Protein AF-A0A8T9Q855-F1 (afdb_monomer_lite)

Organism: NCBI:txid2932248

pLDDT: mean 85.62, std 11.95, range [33.12, 97.5]

Foldseek 3Di:
DDQQKDKDKDKDKDKLADDDPVPDWKWKFKDLVAQPTHDTDTWAWDDDKDWDQQDDQPPVQGSFDRDPPTFIIIIIIMTIDMDGDPQHQKMKIKIKDAAADQAAWFDRLNRIAIFIKMFHQQFPQRHGDDADDWAFDPPQALADEAEAQAKDKGARATDGDVPWDKWKDWDATARGRVHGTFTDKFAADDQWQFPADDVHDAAIEGEPDRIDHADLQRFAQFFDWDDDPPYTYTHRDWAADRNGRMIMTHHHDDDPDGPDSHQKTWIKMKMWTWDFAQHPVGDTDTTTGMMGMRTGIYGYDHPDPFHDKAAKDKDFDPPQQWDWDDDRHDIDIDHDPPTHHDIDIDIGGPDPPDDDDDDDPPPDPPPPD

Secondary structure (DSSP, 8-state):
--TTEEEEEEEEEEETTS--GGG---EEEEESSTTS---EEE-EEEEEEEE---S-TTSTT-S--S-TTPPS-EEEEEEEEEEE--S-S-EEEEEEE--PPP-SSB--GGG-EEEEEEE-SB-TTS-B------EE-TTS-SS-EEETTS-EEEE--EE-SS-PEEEEEEE--EEETTEEPPBPEEE-SSSEEE-PPTTS---EEEES--EEE-BTTB-S-BEEEES-TTEEEEEE--EEETTTTEEEE-B-----STT-GGGEEEEEEEEEEEEEEE-TTS-EEEEEEEEEEEEEEEEEE--TTPPPPEEEEEEE-TTS--EEEE-SS-EEEE--TTS---EEEEEE-SSTT--PPP-----------

Structure (mmCIF, N/CA/C/O backbone):
data_AF-A0A8T9Q855-F1
#
_entry.id   AF-A0A8T9Q855-F1
#
loop_
_atom_site.group_PDB
_atom_site.id
_atom_site.type_symbol
_atom_site.label_atom_id
_atom_site.label_alt_id
_atom_site.label_comp_id
_atom_site.label_asym_id
_atom_site.label_entity_id
_atom_site.label_seq_id
_atom_site.pdbx_PDB_ins_code
_atom_site.Cartn_x
_atom_site.Cartn_y
_atom_site.Cartn_z
_atom_site.occupancy
_atom_site.B_iso_or_equiv
_atom_site.auth_seq_id
_atom_site.auth_comp_id
_atom_site.auth_asym_id
_atom_site.auth_atom_id
_atom_site.pdbx_PDB_model_num
ATOM 1 N N . MET A 1 1 ? -2.561 5.949 25.357 1.00 63.78 1 MET A N 1
ATOM 2 C CA . MET A 1 1 ? -3.231 7.086 26.040 1.00 63.78 1 MET A CA 1
ATOM 3 C C . MET A 1 1 ? -4.408 6.538 26.847 1.00 63.78 1 MET A C 1
ATOM 5 O O . MET A 1 1 ? -4.746 5.380 26.648 1.00 63.78 1 MET A O 1
ATOM 9 N N . GLY A 1 2 ? -4.983 7.304 27.781 1.00 77.31 2 GLY A N 1
ATOM 10 C CA . GLY A 1 2 ? -6.150 6.886 28.579 1.00 77.31 2 GLY A CA 1
ATOM 11 C C . GLY A 1 2 ? -7.440 7.608 28.171 1.00 77.31 2 GLY A C 1
ATOM 12 O O . GLY A 1 2 ? -7.395 8.548 27.383 1.00 77.31 2 GLY A O 1
ATOM 13 N N . ASN A 1 3 ? -8.581 7.198 28.737 1.00 82.62 3 ASN A N 1
ATOM 14 C CA . ASN A 1 3 ? -9.884 7.874 28.605 1.00 82.62 3 ASN A CA 1
ATOM 15 C C . ASN A 1 3 ? -10.383 8.071 27.161 1.00 82.62 3 ASN A C 1
ATOM 17 O O . ASN A 1 3 ? -10.876 9.146 26.826 1.00 82.62 3 ASN A O 1
ATOM 21 N N . ASN A 1 4 ? -10.266 7.049 26.304 1.00 88.88 4 ASN A N 1
ATOM 22 C CA . ASN A 1 4 ? -10.696 7.114 24.899 1.00 88.88 4 ASN A CA 1
ATOM 23 C C . ASN A 1 4 ? -10.007 8.217 24.071 1.00 88.88 4 ASN A C 1
ATOM 25 O O . ASN A 1 4 ? -10.545 8.639 23.045 1.00 88.88 4 ASN A O 1
ATOM 29 N N . GLN A 1 5 ? -8.842 8.708 24.505 1.00 93.69 5 GLN A N 1
ATOM 30 C CA . GLN A 1 5 ? -8.005 9.558 23.665 1.00 93.69 5 GLN A CA 1
ATOM 31 C C . GLN A 1 5 ? -7.144 8.716 22.735 1.00 93.69 5 GLN A C 1
ATOM 33 O O . GLN A 1 5 ? -6.475 7.775 23.163 1.00 93.69 5 GLN A O 1
ATOM 38 N N . TYR A 1 6 ? -7.105 9.133 21.477 1.00 94.62 6 TYR A N 1
ATOM 39 C CA . TYR A 1 6 ? -6.310 8.517 20.430 1.00 94.62 6 TYR A CA 1
ATOM 40 C C . TYR A 1 6 ? -5.424 9.579 19.796 1.00 94.62 6 TYR A C 1
ATOM 42 O O . TYR A 1 6 ? -5.902 10.643 19.391 1.00 94.62 6 TYR A O 1
ATOM 50 N N . LYS A 1 7 ? -4.131 9.270 19.690 1.00 95.25 7 LYS A N 1
ATOM 51 C CA . LYS A 1 7 ? -3.203 10.029 18.860 1.00 95.25 7 LYS A CA 1
ATOM 52 C C . LYS A 1 7 ? -3.243 9.440 17.459 1.00 95.25 7 LYS A C 1
ATOM 54 O O . LYS A 1 7 ? -2.884 8.281 17.271 1.00 95.25 7 LYS A O 1
ATOM 59 N N . VAL A 1 8 ? -3.677 10.236 16.495 1.00 95.56 8 VAL A N 1
ATOM 60 C CA . VAL A 1 8 ? -3.746 9.841 15.091 1.00 95.56 8 VAL A CA 1
ATOM 61 C C . VAL A 1 8 ? -2.577 10.470 14.355 1.00 95.56 8 VAL A C 1
ATOM 63 O O . VAL A 1 8 ? -2.335 11.670 14.476 1.00 95.56 8 VAL A O 1
ATOM 66 N N . SER A 1 9 ? -1.866 9.646 13.592 1.00 94.38 9 SER A N 1
ATOM 67 C CA . SER A 1 9 ? -0.736 10.058 12.769 1.00 94.38 9 SER A CA 1
ATOM 68 C C . SER A 1 9 ? -1.069 9.870 11.292 1.00 94.38 9 SER A C 1
ATOM 70 O O . SER A 1 9 ? -1.602 8.835 10.898 1.00 94.38 9 SER A O 1
ATOM 72 N N . LEU A 1 10 ? -0.751 10.875 10.479 1.00 93.44 10 LEU A N 1
ATOM 73 C CA . LEU A 1 10 ? -0.811 10.828 9.024 1.00 93.44 10 LEU A CA 1
ATOM 74 C C . LEU A 1 10 ? 0.594 11.076 8.481 1.00 93.44 10 LEU A C 1
ATOM 76 O O . LEU A 1 10 ? 1.095 12.197 8.557 1.00 93.44 10 LEU A O 1
ATOM 80 N N . THR A 1 11 ? 1.209 10.066 7.874 1.00 90.62 11 THR A N 1
ATOM 81 C CA . THR A 1 11 ? 2.443 10.259 7.106 1.00 90.62 11 THR A CA 1
ATOM 82 C C . THR A 1 11 ? 2.099 10.468 5.640 1.00 90.62 11 THR A C 1
ATOM 84 O O . THR A 1 11 ? 1.616 9.558 4.969 1.00 90.62 11 THR A O 1
ATOM 87 N N . VAL A 1 12 ? 2.366 11.671 5.142 1.00 89.44 12 VAL A N 1
ATOM 88 C CA . VAL A 1 12 ? 2.186 12.025 3.734 1.00 89.44 12 VAL A CA 1
ATOM 89 C C . VAL A 1 12 ? 3.510 11.855 3.011 1.00 89.44 12 VAL A C 1
ATOM 91 O O . VAL A 1 12 ? 4.559 12.250 3.523 1.00 89.44 12 VAL A O 1
ATOM 94 N N . PHE A 1 13 ? 3.446 11.324 1.795 1.00 87.06 13 PHE A N 1
ATOM 95 C CA . PHE A 1 13 ? 4.550 11.347 0.851 1.00 87.06 13 PHE A CA 1
ATOM 96 C C . PHE A 1 13 ? 4.136 12.184 -0.352 1.00 87.06 13 PHE A C 1
ATOM 98 O O . PHE A 1 13 ? 3.129 11.891 -0.992 1.00 87.06 13 PHE A O 1
ATOM 105 N N . ARG A 1 14 ? 4.903 13.229 -0.654 1.00 84.12 14 ARG A N 1
ATOM 106 C CA . ARG A 1 14 ? 4.680 14.079 -1.828 1.00 84.12 14 ARG A CA 1
ATOM 107 C C . ARG A 1 14 ? 5.796 13.885 -2.831 1.00 84.12 14 ARG A C 1
ATOM 109 O O . ARG A 1 14 ? 6.935 13.630 -2.440 1.00 84.12 14 ARG A O 1
ATOM 116 N N . ASP A 1 15 ? 5.495 14.061 -4.107 1.00 78.94 15 ASP A N 1
ATOM 117 C CA . ASP A 1 15 ? 6.535 14.159 -5.116 1.00 78.94 15 ASP A CA 1
ATOM 118 C C . ASP A 1 15 ? 7.289 15.492 -4.982 1.00 78.94 15 ASP A C 1
ATOM 120 O O . ASP A 1 15 ? 6.754 16.526 -4.579 1.00 78.94 15 ASP A O 1
ATOM 124 N N . CYS A 1 16 ? 8.578 15.476 -5.304 1.00 75.88 16 CYS A N 1
ATOM 125 C CA . CYS A 1 16 ? 9.419 16.665 -5.187 1.00 75.88 16 CYS A CA 1
ATOM 126 C C . CYS A 1 16 ? 9.032 17.815 -6.140 1.00 75.88 16 CYS A C 1
ATOM 128 O O . CYS A 1 16 ? 9.510 18.931 -5.949 1.00 75.88 16 CYS A O 1
ATOM 130 N N . GLY A 1 17 ? 8.213 17.550 -7.165 1.00 68.75 17 GLY A N 1
ATOM 131 C CA . GLY A 1 17 ? 7.734 18.550 -8.125 1.00 68.75 17 GLY A CA 1
ATOM 132 C C . GLY A 1 17 ? 6.432 19.251 -7.718 1.00 68.75 17 GLY A C 1
ATOM 133 O O . GLY A 1 17 ? 6.026 20.185 -8.405 1.00 68.75 17 GLY A O 1
ATOM 134 N N . GLY A 1 18 ? 5.782 18.807 -6.636 1.00 70.56 18 GLY A N 1
ATOM 135 C CA . GLY A 1 18 ? 4.486 19.313 -6.187 1.00 70.56 18 GLY A CA 1
ATOM 136 C C . GLY A 1 18 ? 4.547 20.464 -5.174 1.00 70.56 18 GLY A C 1
ATOM 137 O O . GLY A 1 18 ? 5.605 21.024 -4.867 1.00 70.56 18 GLY A O 1
ATOM 138 N N . ALA A 1 19 ? 3.381 20.792 -4.609 1.00 70.50 19 ALA A N 1
ATOM 139 C CA . ALA A 1 19 ? 3.204 21.862 -3.626 1.00 70.50 19 ALA A CA 1
ATOM 140 C C . ALA A 1 19 ? 4.054 21.642 -2.364 1.00 70.50 19 ALA A C 1
ATOM 142 O O . ALA A 1 19 ? 4.178 20.515 -1.883 1.00 70.50 19 ALA A O 1
ATOM 143 N N . ALA A 1 20 ? 4.646 22.715 -1.827 1.00 78.31 20 ALA A N 1
ATOM 144 C CA . ALA A 1 20 ? 5.513 22.647 -0.652 1.00 78.31 20 ALA A CA 1
ATOM 145 C C . ALA A 1 20 ? 4.789 22.032 0.558 1.00 78.31 20 ALA A C 1
ATOM 147 O O . ALA A 1 20 ? 3.604 22.282 0.765 1.00 78.31 20 ALA A O 1
ATOM 148 N N . PHE A 1 21 ? 5.510 21.288 1.405 1.00 80.56 21 PHE A N 1
ATOM 149 C CA . PHE A 1 21 ? 4.926 20.674 2.610 1.00 80.56 21 PHE A CA 1
ATOM 150 C C . PHE A 1 21 ? 4.235 21.692 3.530 1.00 80.56 21 PHE A C 1
ATOM 152 O O . PHE A 1 21 ? 3.239 21.360 4.159 1.00 80.56 21 PHE A O 1
ATOM 159 N N . SER A 1 22 ? 4.718 22.940 3.554 1.00 80.62 22 SER A N 1
ATOM 160 C CA . SER A 1 22 ? 4.120 24.056 4.302 1.00 80.62 22 SER A CA 1
ATOM 161 C C . SER A 1 22 ? 2.709 24.439 3.845 1.00 80.62 22 SER A C 1
ATOM 163 O O . SER A 1 22 ? 2.009 25.140 4.566 1.00 80.62 22 SER A O 1
ATOM 165 N N . THR A 1 23 ? 2.290 24.002 2.657 1.00 84.81 23 THR A N 1
ATOM 166 C CA . THR A 1 23 ? 0.950 24.258 2.108 1.00 84.81 23 THR A CA 1
ATOM 167 C C . THR A 1 23 ? -0.033 23.122 2.392 1.00 84.81 23 THR A C 1
ATOM 169 O O . THR A 1 23 ? -1.233 23.285 2.185 1.00 84.81 23 THR A O 1
ATOM 172 N N . ILE A 1 24 ? 0.452 21.980 2.892 1.00 88.88 24 ILE A N 1
ATOM 173 C CA . ILE A 1 24 ? -0.387 20.836 3.247 1.00 88.88 24 ILE A CA 1
ATOM 174 C C . ILE A 1 24 ? -0.979 21.097 4.634 1.00 88.88 24 ILE A C 1
ATOM 176 O O . ILE A 1 24 ? -0.257 21.133 5.628 1.00 88.88 24 ILE A O 1
ATOM 180 N N . SER A 1 25 ? -2.300 21.260 4.694 1.00 90.88 25 SER A N 1
ATOM 181 C CA . SER A 1 25 ? -3.061 21.483 5.928 1.00 90.88 25 SER A CA 1
ATOM 182 C C . SER A 1 25 ? -4.129 20.391 6.076 1.00 90.88 25 SER A C 1
ATOM 184 O O . SER A 1 25 ? -5.274 20.583 5.656 1.00 90.88 25 SER A O 1
ATOM 186 N N . PRO A 1 26 ? -3.764 19.197 6.585 1.00 94.19 26 PRO A N 1
ATOM 187 C CA . PRO A 1 26 ? -4.695 18.087 6.687 1.00 94.19 26 PRO A CA 1
ATOM 188 C C . PRO A 1 26 ? -5.737 18.348 7.772 1.00 94.19 26 PRO A C 1
ATOM 190 O O . PRO A 1 26 ? -5.416 18.742 8.897 1.00 94.19 26 PRO A O 1
ATOM 193 N N . LYS A 1 27 ? -6.994 18.043 7.449 1.00 94.94 27 LYS A N 1
ATOM 194 C CA . LYS A 1 27 ? -8.099 18.011 8.405 1.00 94.94 27 LYS A CA 1
ATOM 195 C C . LYS A 1 27 ? -8.504 16.561 8.652 1.00 94.94 27 LYS A C 1
ATOM 197 O O . LYS A 1 27 ? -8.958 15.877 7.736 1.00 94.94 27 LYS A O 1
ATOM 202 N N . LEU A 1 28 ? -8.346 16.116 9.893 1.00 96.19 28 LEU A N 1
ATOM 203 C CA . LEU A 1 28 ? -8.759 14.802 10.359 1.00 96.19 28 LEU A CA 1
ATOM 204 C C . LEU A 1 28 ? -10.253 14.803 10.649 1.00 96.19 28 LEU A C 1
ATOM 206 O O . LEU A 1 28 ? -10.679 15.470 11.587 1.00 96.19 28 LEU A O 1
ATOM 210 N N . ASN A 1 29 ? -11.028 14.043 9.886 1.00 95.38 29 ASN A N 1
ATOM 211 C CA . ASN A 1 29 ? -12.453 13.836 10.115 1.00 95.38 29 ASN A CA 1
ATOM 212 C C . ASN A 1 29 ? -12.683 12.474 10.770 1.00 95.38 29 ASN A C 1
ATOM 214 O O . ASN A 1 29 ? -11.991 11.507 10.451 1.00 95.38 29 ASN A O 1
ATOM 218 N N . PHE A 1 30 ? -13.668 12.377 11.658 1.00 94.75 30 PHE A N 1
ATOM 219 C CA . PHE A 1 30 ? -14.034 11.108 12.284 1.00 94.75 30 PHE A CA 1
ATOM 220 C C . PHE A 1 30 ? -15.543 11.006 12.504 1.00 94.75 30 PHE A C 1
ATOM 222 O O . PHE A 1 30 ? -16.171 11.958 12.959 1.00 94.75 30 PHE A O 1
ATOM 229 N N . SER A 1 31 ? -16.134 9.859 12.175 1.00 94.81 31 SER A N 1
ATOM 230 C CA . SER A 1 31 ? -17.581 9.636 12.249 1.00 94.81 31 SER A CA 1
ATOM 231 C C . SER A 1 31 ? -17.907 8.209 12.675 1.00 94.81 31 SER A C 1
ATOM 233 O O . SER A 1 31 ? -17.229 7.271 12.264 1.00 94.81 31 SER A O 1
ATOM 235 N N . ASN A 1 32 ? -18.952 8.042 13.485 1.00 94.19 32 ASN A N 1
ATOM 236 C CA . ASN A 1 32 ? -19.538 6.746 13.837 1.00 94.19 32 ASN A CA 1
ATOM 237 C C . ASN A 1 32 ? -20.915 6.523 13.181 1.00 94.19 32 ASN A C 1
ATOM 239 O O . ASN A 1 32 ? -21.626 5.582 13.525 1.00 94.19 32 ASN A O 1
ATOM 243 N N . SER A 1 33 ? -21.298 7.389 12.239 1.00 91.00 33 SER A N 1
ATOM 244 C CA . SER A 1 33 ? -22.551 7.328 11.475 1.00 91.00 33 SER A CA 1
ATOM 245 C C . SER A 1 33 ? -22.295 7.087 9.980 1.00 91.00 33 SER A C 1
ATOM 247 O O . SER A 1 33 ? -23.022 7.570 9.111 1.00 91.00 33 SER A O 1
ATOM 249 N N . GLY A 1 34 ? -21.241 6.326 9.669 1.00 87.88 34 GLY A N 1
ATOM 250 C CA . GLY A 1 34 ? -20.816 6.035 8.301 1.00 87.88 34 GLY A CA 1
ATOM 251 C C . GLY A 1 34 ? -20.117 7.228 7.643 1.00 87.88 34 GLY A C 1
ATOM 252 O O . GLY A 1 34 ? -19.332 7.923 8.282 1.00 87.88 34 GLY A O 1
ATOM 253 N N . CYS A 1 35 ? -20.402 7.472 6.361 1.00 86.81 35 CYS A N 1
ATOM 254 C CA . CYS A 1 35 ? -19.751 8.524 5.566 1.00 86.81 35 CYS A CA 1
ATOM 255 C C . CYS A 1 35 ? -20.294 9.941 5.805 1.00 86.81 35 CYS A C 1
ATOM 257 O O . CYS A 1 35 ? -19.914 10.871 5.094 1.00 86.81 35 CYS A O 1
ATOM 259 N N . ALA A 1 36 ? -21.189 10.129 6.778 1.00 82.56 36 ALA A N 1
ATOM 260 C CA . ALA A 1 36 ? -21.622 11.462 7.167 1.00 82.56 36 ALA A CA 1
ATOM 261 C C . ALA A 1 36 ? -20.423 12.269 7.689 1.00 82.56 36 ALA A C 1
ATOM 263 O O . ALA A 1 36 ? -19.638 11.768 8.500 1.00 82.56 36 ALA A O 1
ATOM 264 N N . THR A 1 37 ? -20.292 13.517 7.233 1.00 72.12 37 THR A N 1
ATOM 265 C CA . THR A 1 37 ? -19.206 14.412 7.643 1.00 72.12 37 THR A CA 1
ATOM 266 C C . THR A 1 37 ? -19.250 14.625 9.154 1.00 72.12 37 THR A C 1
ATOM 268 O O . THR A 1 37 ? -20.145 15.290 9.673 1.00 72.12 37 THR A O 1
ATOM 271 N N . GLY A 1 38 ? -18.284 14.043 9.861 1.00 73.06 38 GLY A N 1
ATOM 272 C CA . GLY A 1 38 ? -18.116 14.232 11.297 1.00 73.06 38 GLY A CA 1
ATOM 273 C C . GLY A 1 38 ? -17.386 15.533 11.651 1.00 73.06 38 GLY A C 1
ATOM 274 O O . GLY A 1 38 ? -17.043 16.328 10.767 1.00 73.06 38 GLY A O 1
ATOM 275 N N . PRO A 1 39 ? -17.111 15.767 12.947 1.00 78.56 39 PRO A N 1
ATOM 276 C CA . PRO A 1 39 ? -16.222 16.837 13.376 1.00 78.56 39 PRO A CA 1
ATOM 277 C C . PRO A 1 39 ? -14.858 16.670 12.708 1.00 78.56 39 PRO A C 1
ATOM 279 O O . PRO A 1 39 ? -14.395 15.546 12.502 1.00 78.56 39 PRO A O 1
ATOM 282 N N . GLY A 1 40 ? -14.203 17.789 12.397 1.00 88.38 40 GLY A N 1
ATOM 283 C CA . GLY A 1 40 ? -12.851 17.742 11.866 1.00 88.38 40 GLY A CA 1
ATOM 284 C C . GLY A 1 40 ? -11.876 18.586 12.664 1.00 88.38 40 GLY A C 1
ATOM 285 O O . GLY A 1 40 ? -12.188 19.711 13.052 1.00 88.38 40 GLY A O 1
ATOM 286 N N . VAL A 1 41 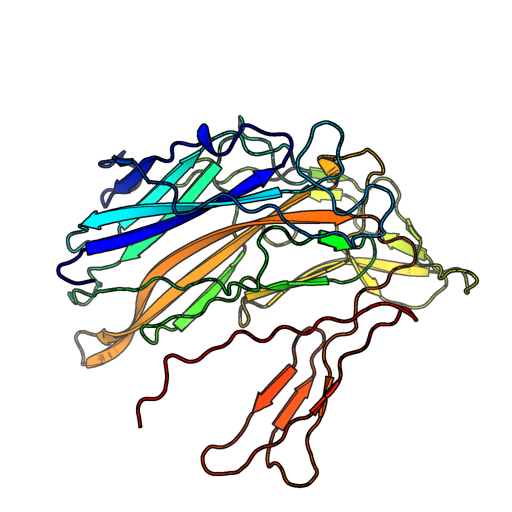? -10.696 18.024 12.889 1.00 96.00 41 VAL A N 1
ATOM 287 C CA . VAL A 1 41 ? -9.616 18.597 13.691 1.00 96.00 41 VAL A CA 1
ATOM 288 C C . VAL A 1 41 ? -8.417 18.836 12.781 1.00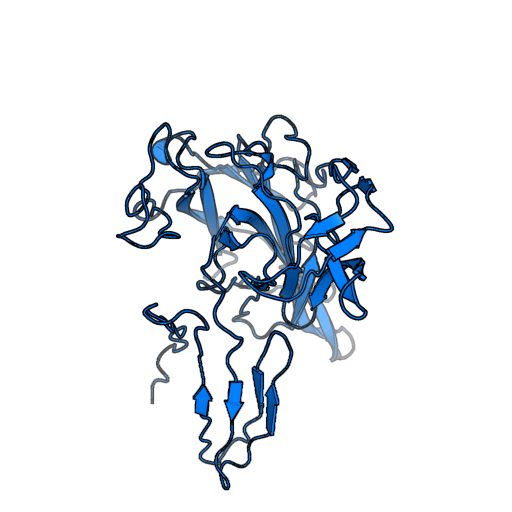 96.00 41 VAL A C 1
ATOM 290 O O . VAL A 1 41 ? -8.064 17.974 11.977 1.00 96.00 41 VAL A O 1
ATOM 293 N N . ALA A 1 42 ? -7.803 20.014 12.872 1.00 96.44 42 ALA A N 1
ATOM 294 C CA . ALA A 1 42 ? -6.574 20.293 12.136 1.00 96.44 42 ALA A CA 1
ATOM 295 C C . ALA A 1 42 ? -5.440 19.398 12.653 1.00 96.44 42 ALA A C 1
ATOM 297 O O . ALA A 1 42 ? -5.290 19.224 13.864 1.00 96.44 42 ALA A O 1
ATOM 298 N N . MET A 1 43 ? -4.650 18.835 11.742 1.00 96.62 43 MET A N 1
ATOM 299 C CA . MET A 1 43 ? -3.452 18.080 12.100 1.00 96.62 43 MET A CA 1
ATOM 300 C C . MET A 1 43 ? -2.212 18.966 11.994 1.00 96.62 43 MET A C 1
ATOM 302 O O . MET A 1 43 ? -2.095 19.778 11.076 1.00 96.62 43 MET A O 1
ATOM 306 N N . THR A 1 44 ? -1.262 18.778 12.905 1.00 95.06 44 THR A N 1
ATOM 307 C CA . THR A 1 44 ? -0.037 19.584 12.976 1.00 95.06 44 THR A CA 1
ATOM 308 C C . THR A 1 44 ? 1.152 18.783 12.471 1.00 95.06 44 THR A C 1
ATOM 310 O O . THR A 1 44 ? 1.337 17.642 12.887 1.00 95.06 44 THR A O 1
ATOM 313 N N . LEU A 1 45 ? 1.968 19.374 11.593 1.00 93.81 45 LEU A N 1
ATOM 314 C CA . LEU A 1 45 ? 3.217 18.767 11.132 1.00 93.81 45 LEU A CA 1
ATOM 315 C C . LEU A 1 45 ? 4.194 18.628 12.305 1.00 93.81 45 LEU A C 1
ATOM 317 O O . LEU A 1 45 ? 4.445 19.591 13.028 1.00 93.81 45 LEU A O 1
ATOM 321 N N . ILE A 1 46 ? 4.761 17.439 12.467 1.00 92.62 46 ILE A N 1
ATOM 322 C CA . ILE A 1 46 ? 5.762 17.140 13.485 1.00 92.62 46 ILE A CA 1
ATOM 323 C C . ILE A 1 46 ? 7.140 17.075 12.830 1.00 92.62 46 ILE A C 1
ATOM 325 O O . ILE A 1 46 ? 7.347 16.349 11.856 1.00 92.62 46 ILE A O 1
ATOM 329 N N . GLY A 1 47 ? 8.092 17.816 13.397 1.00 89.62 47 GLY A N 1
ATOM 330 C CA . GLY A 1 47 ? 9.453 17.898 12.874 1.00 89.62 47 GLY A CA 1
ATOM 331 C C . GLY A 1 47 ? 9.526 18.601 11.516 1.00 89.62 47 GLY A C 1
ATOM 332 O O . GLY A 1 47 ? 8.680 19.427 11.176 1.00 89.62 47 GLY A O 1
ATOM 333 N N . ASN A 1 48 ? 10.567 18.277 10.750 1.00 86.94 48 ASN A N 1
ATOM 334 C CA . ASN A 1 48 ? 10.769 18.797 9.402 1.00 86.94 48 ASN A CA 1
ATOM 335 C C . ASN A 1 48 ? 10.490 17.703 8.366 1.00 86.94 48 ASN A C 1
ATOM 337 O O . ASN A 1 48 ? 10.800 16.539 8.623 1.00 86.94 48 ASN A O 1
ATOM 341 N N . PRO A 1 49 ? 9.963 18.050 7.179 1.00 85.62 49 PRO A N 1
ATOM 342 C CA . PRO A 1 49 ? 9.875 17.102 6.082 1.00 85.62 49 PRO A CA 1
ATOM 343 C C . PRO A 1 49 ? 11.257 16.587 5.675 1.00 85.62 49 PRO A C 1
ATOM 345 O O . PRO A 1 49 ? 12.214 17.355 5.573 1.00 85.62 49 PRO A O 1
ATOM 348 N N . GLU A 1 50 ? 11.341 15.298 5.375 1.00 84.62 50 GLU A N 1
ATOM 349 C CA . GLU A 1 50 ? 12.576 14.626 4.973 1.00 84.62 50 GLU A CA 1
ATOM 350 C C . GLU A 1 50 ? 12.493 14.223 3.500 1.00 84.62 50 GLU A C 1
ATOM 352 O O . GLU A 1 50 ? 11.466 13.718 3.045 1.00 84.62 50 GLU A O 1
ATOM 357 N N . ALA A 1 51 ? 13.568 14.427 2.739 1.00 81.75 51 ALA A N 1
ATOM 358 C CA . ALA A 1 51 ? 13.650 13.944 1.363 1.00 81.75 51 ALA A CA 1
ATOM 359 C C . ALA A 1 51 ? 13.999 12.449 1.324 1.00 81.75 51 ALA A C 1
ATOM 361 O O . ALA A 1 51 ? 14.773 11.956 2.144 1.00 81.75 51 ALA A O 1
ATOM 362 N N . GLY A 1 52 ? 13.454 11.735 0.340 1.00 78.69 52 GLY A N 1
ATOM 363 C CA . GLY A 1 52 ? 13.907 10.394 0.005 1.00 78.69 52 GLY A CA 1
ATOM 364 C C . GLY A 1 52 ? 15.353 10.414 -0.493 1.00 78.69 52 GLY A C 1
ATOM 365 O O . GLY A 1 52 ? 15.787 11.367 -1.143 1.00 78.69 52 GLY A O 1
ATOM 366 N N . SER A 1 53 ? 16.087 9.333 -0.233 1.00 77.25 53 SER A N 1
ATOM 367 C CA . SER A 1 53 ? 17.440 9.119 -0.762 1.00 77.25 53 SER A CA 1
ATOM 368 C C . SER A 1 53 ? 17.527 7.811 -1.565 1.00 77.25 53 SER A C 1
ATOM 370 O O . SER A 1 53 ? 18.305 6.930 -1.201 1.00 77.25 53 SER A O 1
ATOM 372 N N . PRO A 1 54 ? 16.726 7.632 -2.638 1.00 74.56 54 PRO A N 1
ATOM 373 C CA . PRO A 1 54 ? 16.719 6.380 -3.400 1.00 74.56 54 PRO A CA 1
ATOM 374 C C . PRO A 1 54 ? 17.924 6.225 -4.347 1.00 74.56 54 PRO A C 1
ATOM 376 O O . PRO A 1 54 ? 18.051 5.191 -4.994 1.00 74.56 54 PRO A O 1
ATOM 379 N N . TYR A 1 55 ? 18.795 7.235 -4.457 1.00 74.12 55 TYR A N 1
ATOM 380 C CA . TYR A 1 55 ? 19.928 7.253 -5.386 1.00 74.12 55 TYR A CA 1
ATOM 381 C C . TYR A 1 55 ? 21.266 7.313 -4.647 1.00 74.12 55 TYR A C 1
ATOM 383 O O . TYR A 1 55 ? 21.394 8.003 -3.635 1.00 74.12 55 TYR A O 1
ATOM 391 N N . CYS A 1 56 ? 22.287 6.660 -5.201 1.00 65.81 56 CYS A N 1
ATOM 392 C CA . CYS A 1 56 ? 23.664 6.786 -4.732 1.00 65.81 56 CYS A CA 1
ATOM 393 C C . CYS A 1 56 ? 24.219 8.192 -5.029 1.00 65.81 56 CYS A C 1
ATOM 395 O O . CYS A 1 56 ? 23.846 8.825 -6.021 1.00 65.81 56 CYS A O 1
ATOM 397 N N . ALA A 1 57 ? 25.173 8.663 -4.221 1.00 61.88 57 ALA A N 1
ATOM 398 C CA . ALA A 1 57 ? 25.769 9.997 -4.373 1.00 61.88 57 ALA A CA 1
ATOM 399 C C . ALA A 1 57 ? 26.436 10.229 -5.747 1.00 61.88 57 ALA A C 1
ATOM 401 O O . ALA A 1 57 ? 26.422 11.348 -6.254 1.00 61.88 57 ALA A O 1
ATOM 402 N N . ASN A 1 58 ? 26.961 9.164 -6.364 1.00 60.31 58 ASN A N 1
ATOM 403 C CA . ASN A 1 58 ? 27.753 9.220 -7.600 1.00 60.31 58 ASN A CA 1
ATOM 404 C C . ASN A 1 58 ? 26.936 8.945 -8.878 1.00 60.31 58 ASN A C 1
ATOM 406 O O . ASN A 1 58 ? 27.498 8.865 -9.968 1.00 60.31 58 ASN A O 1
ATOM 410 N N . THR A 1 59 ? 25.616 8.772 -8.768 1.00 61.34 59 THR A N 1
ATOM 411 C CA . THR A 1 59 ? 24.751 8.543 -9.937 1.00 61.34 59 THR A CA 1
ATOM 412 C C . THR A 1 59 ? 24.694 9.819 -10.798 1.00 61.34 59 THR A C 1
ATOM 414 O O . THR A 1 59 ? 24.582 10.903 -10.223 1.00 61.34 59 THR A O 1
ATOM 417 N N . PRO A 1 60 ? 24.732 9.763 -12.148 1.00 44.75 60 PRO A N 1
ATOM 418 C CA . PRO A 1 60 ? 24.585 10.958 -12.987 1.00 44.75 60 PRO A CA 1
ATOM 419 C C . PRO A 1 60 ? 23.301 11.741 -12.647 1.00 44.75 60 PRO A C 1
ATOM 421 O O . PRO A 1 60 ? 22.195 11.247 -12.864 1.00 44.75 60 PRO A O 1
ATOM 424 N N . GLY A 1 61 ? 23.449 12.948 -12.085 1.00 50.28 61 GLY A N 1
ATOM 425 C CA . GLY A 1 61 ? 22.363 13.725 -11.458 1.00 50.28 61 GLY A CA 1
ATOM 426 C C . GLY A 1 61 ? 22.503 13.937 -9.938 1.00 50.28 61 GLY A C 1
ATOM 427 O O . GLY A 1 61 ? 21.705 14.674 -9.365 1.00 50.28 61 GLY A O 1
ATOM 428 N N . GLY A 1 62 ? 23.522 13.345 -9.300 1.00 55.25 62 GLY A N 1
ATOM 429 C CA . GLY A 1 62 ? 23.832 13.472 -7.870 1.00 55.25 62 GLY A CA 1
ATOM 430 C C . GLY A 1 62 ? 22.868 12.709 -6.952 1.00 55.25 62 GLY A C 1
ATOM 431 O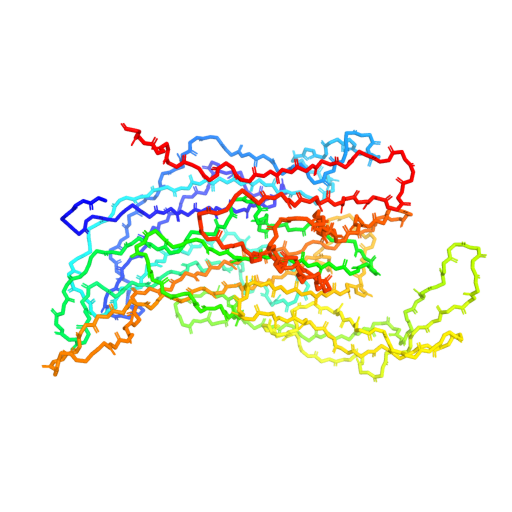 O . GLY A 1 62 ? 21.956 12.021 -7.416 1.00 55.25 62 GLY A O 1
ATOM 432 N N . ALA A 1 63 ? 23.045 12.854 -5.630 1.00 57.28 63 ALA A N 1
ATOM 433 C CA . ALA A 1 63 ? 22.020 12.477 -4.654 1.00 57.28 63 ALA A CA 1
ATOM 434 C C . ALA A 1 63 ? 20.778 13.334 -4.937 1.00 57.28 63 ALA A C 1
ATOM 436 O O . ALA A 1 63 ? 20.731 14.494 -4.537 1.00 57.28 63 ALA A O 1
ATOM 437 N N . SER A 1 64 ? 19.833 12.811 -5.727 1.00 55.78 64 SER A N 1
ATOM 438 C CA . SER A 1 64 ? 18.714 13.593 -6.261 1.00 55.78 64 SER A CA 1
ATOM 439 C C . SER A 1 64 ? 18.023 14.375 -5.149 1.00 55.78 64 SER A C 1
ATOM 441 O O . SER A 1 64 ? 17.361 13.795 -4.293 1.00 55.78 64 SER A O 1
ATOM 443 N N . GLN A 1 65 ? 18.129 15.698 -5.188 1.00 68.88 65 GLN A N 1
ATOM 444 C CA . GLN A 1 65 ? 17.384 16.581 -4.299 1.00 68.88 65 GLN A CA 1
ATOM 445 C C . GLN A 1 65 ? 16.027 16.921 -4.917 1.00 68.88 65 GLN A C 1
ATOM 447 O O . GLN A 1 65 ? 15.825 16.798 -6.130 1.00 68.88 65 GLN A O 1
ATOM 452 N N . CYS A 1 66 ? 15.079 17.344 -4.080 1.00 71.25 66 CYS A N 1
ATOM 453 C CA . CYS A 1 66 ? 13.835 17.899 -4.593 1.00 71.25 66 CYS A CA 1
ATOM 454 C C . CYS A 1 66 ? 14.103 19.194 -5.368 1.00 71.25 66 CYS A C 1
ATOM 456 O O . CYS A 1 66 ? 14.695 20.120 -4.822 1.00 71.25 66 CYS A O 1
ATOM 458 N N . GLY A 1 67 ? 13.645 19.262 -6.619 1.00 66.88 67 GLY A N 1
ATOM 459 C CA . GLY A 1 67 ? 13.825 20.414 -7.500 1.00 66.88 67 GLY A CA 1
ATOM 460 C C . GLY A 1 67 ? 13.083 20.237 -8.826 1.00 66.88 67 GLY A C 1
ATOM 461 O O . GLY A 1 67 ? 12.691 19.123 -9.185 1.00 66.88 67 GLY A O 1
ATOM 462 N N . SER A 1 68 ? 12.863 21.335 -9.548 1.00 67.69 68 SER A N 1
ATOM 463 C CA . SER A 1 68 ? 12.246 21.299 -10.875 1.00 67.69 68 SER A CA 1
ATOM 464 C C . SER A 1 68 ? 13.180 20.639 -11.895 1.00 67.69 68 SER A C 1
ATOM 466 O O . SER A 1 68 ? 14.387 20.860 -11.888 1.00 67.69 68 SER A O 1
ATOM 468 N N . GLY A 1 69 ? 12.622 19.798 -12.772 1.00 68.44 69 GLY A N 1
ATOM 469 C CA . GLY A 1 69 ? 13.397 19.086 -13.799 1.00 68.44 69 GLY A CA 1
ATOM 470 C C . GLY A 1 69 ? 14.257 17.926 -13.279 1.00 68.44 69 GLY A C 1
ATOM 471 O O . GLY A 1 69 ? 14.914 17.257 -14.074 1.00 68.44 69 GLY A O 1
ATOM 472 N N . SER A 1 70 ? 14.241 17.658 -11.970 1.00 75.56 70 SER A N 1
ATOM 473 C CA . SER A 1 70 ? 14.963 16.540 -11.364 1.00 75.56 70 SER A CA 1
ATOM 474 C C . SER A 1 70 ? 14.321 15.185 -11.681 1.00 75.56 70 SER A C 1
ATOM 476 O O . SER A 1 70 ? 13.146 15.079 -12.048 1.00 75.56 70 SER A O 1
ATOM 478 N N . ARG A 1 71 ? 15.099 14.114 -11.482 1.00 77.75 71 ARG A N 1
ATOM 479 C CA . ARG A 1 71 ? 14.586 12.737 -11.473 1.00 77.75 71 ARG A CA 1
ATOM 480 C C . ARG A 1 71 ? 13.484 12.588 -10.418 1.00 77.75 71 ARG A C 1
ATOM 482 O O . ARG A 1 71 ? 13.431 13.343 -9.447 1.00 77.75 71 ARG A O 1
ATOM 489 N N . THR A 1 72 ? 12.616 11.590 -10.589 1.00 83.06 72 THR A N 1
ATOM 490 C CA . THR A 1 72 ? 11.560 11.292 -9.611 1.00 83.06 72 THR A CA 1
ATOM 491 C C . THR A 1 72 ? 12.161 11.107 -8.220 1.00 83.06 72 THR A C 1
ATOM 493 O O . THR A 1 72 ? 13.021 10.257 -8.020 1.00 83.06 72 THR A O 1
ATOM 496 N N . ASN A 1 73 ? 11.699 11.889 -7.252 1.00 84.56 73 ASN A N 1
ATOM 497 C CA . ASN A 1 73 ? 11.994 11.705 -5.837 1.00 84.56 73 ASN A CA 1
ATOM 498 C C . ASN A 1 73 ? 10.789 12.200 -5.017 1.00 84.56 73 ASN A C 1
ATOM 500 O O . ASN A 1 73 ? 9.846 12.775 -5.574 1.00 84.56 73 ASN A O 1
ATOM 504 N N . TYR A 1 74 ? 10.804 11.963 -3.711 1.00 85.19 74 TYR A N 1
ATOM 505 C CA . TYR A 1 74 ? 9.725 12.307 -2.801 1.00 85.19 74 TYR A CA 1
ATOM 506 C C . TYR A 1 74 ? 10.231 13.025 -1.549 1.00 85.19 74 TYR A C 1
ATOM 508 O O . TYR A 1 74 ? 11.405 12.949 -1.191 1.00 85.19 74 TYR A O 1
ATOM 516 N N . GLN A 1 75 ? 9.312 13.687 -0.854 1.00 86.19 75 GLN A N 1
ATOM 517 C CA . GLN A 1 75 ? 9.469 14.080 0.542 1.00 86.19 75 GLN A CA 1
ATOM 518 C C . GLN A 1 75 ? 8.413 13.395 1.393 1.00 86.19 75 GLN A C 1
ATOM 520 O O . GLN A 1 75 ? 7.286 13.203 0.940 1.00 86.19 75 GLN A O 1
ATOM 525 N N . LYS A 1 76 ? 8.764 13.087 2.638 1.00 87.44 76 LYS A N 1
ATOM 526 C CA . LYS A 1 76 ? 7.849 12.577 3.657 1.00 87.44 76 LYS A CA 1
ATOM 527 C C . LYS A 1 76 ? 7.698 13.583 4.792 1.00 87.44 76 LYS A C 1
ATOM 529 O O . LYS A 1 76 ? 8.644 14.292 5.127 1.00 87.44 76 LYS A O 1
ATOM 534 N N . GLY A 1 77 ? 6.527 13.605 5.405 1.00 89.31 77 GLY A N 1
ATOM 535 C CA . GLY A 1 77 ? 6.240 14.409 6.586 1.00 89.31 77 GLY A CA 1
ATOM 536 C C . GLY A 1 77 ? 5.085 13.793 7.356 1.00 89.31 77 GLY A C 1
ATOM 537 O O . GLY A 1 77 ? 4.187 13.197 6.758 1.00 89.31 77 GLY A O 1
ATOM 538 N N . THR A 1 78 ? 5.127 13.917 8.678 1.00 92.44 78 THR A N 1
ATOM 539 C CA . THR A 1 78 ? 4.149 13.292 9.568 1.00 92.44 78 THR A CA 1
ATOM 540 C C . THR A 1 78 ? 3.351 14.358 10.292 1.00 92.44 78 THR A C 1
ATOM 542 O O . THR A 1 78 ? 3.918 15.202 10.977 1.00 92.44 78 THR A O 1
ATOM 545 N N . PHE A 1 79 ? 2.033 14.299 10.156 1.00 95.19 79 PHE A N 1
ATOM 546 C CA . PHE A 1 79 ? 1.099 15.139 10.886 1.00 95.19 79 PHE A CA 1
ATOM 547 C C . PHE A 1 79 ? 0.474 14.354 12.033 1.00 95.19 79 PHE A C 1
ATOM 549 O O . PHE A 1 79 ? 0.189 13.166 11.886 1.00 95.19 79 PHE A O 1
ATOM 556 N N . GLU A 1 80 ? 0.215 15.016 13.155 1.00 96.75 80 GLU A N 1
ATOM 557 C CA . GLU A 1 80 ? -0.464 14.418 14.301 1.00 96.75 80 GLU A CA 1
ATOM 558 C C . GLU A 1 80 ? -1.663 15.256 14.751 1.00 96.75 80 GLU A C 1
ATOM 560 O O . GLU A 1 80 ? -1.667 16.486 14.669 1.00 96.75 80 GLU A O 1
ATOM 565 N N . ALA A 1 81 ? -2.683 14.569 15.257 1.00 96.75 81 ALA A N 1
ATOM 566 C CA . ALA A 1 81 ? -3.783 15.157 16.007 1.00 96.75 81 ALA A CA 1
ATOM 567 C C . ALA A 1 81 ? -4.199 14.211 17.136 1.00 96.75 81 ALA A C 1
ATOM 569 O O . ALA A 1 81 ? -4.008 12.997 17.056 1.00 96.75 81 ALA A O 1
ATOM 570 N N . THR A 1 82 ? -4.787 14.769 18.191 1.00 96.00 82 THR A N 1
ATOM 571 C CA . THR A 1 82 ? -5.404 13.984 19.264 1.00 96.00 82 THR A CA 1
ATOM 572 C C . THR A 1 82 ? -6.910 14.167 19.212 1.00 96.00 82 THR A C 1
ATOM 574 O O . THR A 1 82 ? -7.400 15.294 19.162 1.00 96.00 82 THR A O 1
ATOM 577 N N . ILE A 1 83 ? -7.640 13.057 19.239 1.00 95.12 83 ILE A N 1
ATOM 578 C CA . ILE A 1 83 ? -9.105 13.027 19.248 1.00 95.12 83 ILE A CA 1
ATOM 579 C C . ILE A 1 83 ? -9.600 12.187 20.421 1.00 95.12 83 ILE A C 1
ATOM 581 O O . ILE A 1 83 ? -8.873 11.343 20.942 1.00 95.12 83 ILE A O 1
ATOM 585 N N . THR A 1 84 ? -10.840 12.422 20.844 1.00 94.75 84 THR A N 1
ATOM 586 C CA . THR A 1 84 ? -11.520 11.582 21.839 1.00 94.75 84 THR A CA 1
ATOM 587 C C . THR A 1 84 ? -12.671 10.861 21.156 1.00 94.75 84 THR A C 1
ATOM 589 O O . THR A 1 84 ? -13.548 11.520 20.600 1.00 94.75 84 THR A O 1
ATOM 592 N N . LEU A 1 85 ? -12.667 9.528 21.190 1.00 94.69 85 LEU A N 1
ATOM 593 C CA . LEU A 1 85 ? -13.661 8.697 20.510 1.00 94.69 85 LEU A CA 1
ATOM 594 C C . LEU A 1 85 ? -14.463 7.885 21.531 1.00 94.69 85 LEU A C 1
ATOM 596 O O . LEU A 1 85 ? -13.965 6.872 22.020 1.00 94.69 85 LEU A O 1
ATOM 600 N N . PRO A 1 86 ? -15.701 8.286 21.873 1.00 94.69 86 PRO A N 1
ATOM 601 C CA . PRO A 1 86 ? -16.578 7.473 22.711 1.00 94.69 86 PRO A CA 1
ATOM 602 C C . PRO A 1 86 ? -16.755 6.043 22.165 1.00 94.69 86 PRO A C 1
ATOM 604 O O . PRO A 1 86 ? -16.537 5.817 20.971 1.00 94.69 86 PRO A O 1
ATOM 607 N N . PRO A 1 87 ? -17.173 5.076 23.001 1.00 95.88 87 PRO A N 1
ATOM 608 C CA . PRO A 1 87 ? -17.428 3.714 22.545 1.00 95.88 87 PRO A CA 1
ATOM 609 C C . PRO A 1 87 ? -18.451 3.680 21.402 1.00 95.88 87 PRO A C 1
ATOM 611 O O . PRO A 1 87 ? -19.573 4.165 21.549 1.00 95.88 87 PRO A O 1
ATOM 614 N N . ALA A 1 88 ? -18.067 3.099 20.271 1.00 95.81 88 ALA A N 1
ATOM 615 C CA . ALA A 1 88 ? -18.909 2.901 19.102 1.00 95.81 88 ALA A CA 1
ATOM 616 C C . ALA A 1 88 ? -18.545 1.595 18.388 1.00 95.81 88 ALA A C 1
ATOM 618 O O . ALA A 1 88 ? -17.404 1.125 18.441 1.00 95.81 88 ALA A O 1
ATOM 619 N N . ALA A 1 89 ? -19.541 1.009 17.722 1.00 96.06 89 ALA A N 1
ATOM 620 C CA . ALA A 1 89 ? -19.365 -0.232 16.975 1.00 96.06 89 ALA A CA 1
ATOM 621 C C . ALA A 1 89 ? -18.378 -0.073 15.808 1.00 96.06 89 ALA A C 1
ATOM 623 O O . ALA A 1 89 ? -17.706 -1.036 15.455 1.00 96.06 89 ALA A O 1
ATOM 624 N N . GLU A 1 90 ? -18.292 1.132 15.238 1.00 95.31 90 GLU A N 1
ATOM 625 C CA . GLU A 1 90 ? -17.303 1.515 14.237 1.00 95.31 90 GLU A CA 1
ATOM 626 C C . GLU A 1 90 ? -17.098 3.037 14.265 1.00 95.31 90 GLU A C 1
ATOM 628 O O . GLU A 1 90 ? -18.052 3.810 14.369 1.00 95.31 90 GLU A O 1
ATOM 633 N N . TRP A 1 91 ? -15.845 3.452 14.136 1.00 95.81 91 TRP A N 1
ATOM 634 C CA . TRP A 1 91 ? -15.409 4.792 13.779 1.00 95.81 91 TRP A CA 1
ATOM 635 C C . TRP A 1 91 ? -14.710 4.730 12.428 1.00 95.81 91 TRP A C 1
ATOM 637 O O . TRP A 1 91 ? -13.803 3.920 12.244 1.00 95.81 91 TRP A O 1
ATOM 647 N N . ILE A 1 92 ? -15.082 5.620 11.514 1.00 95.62 92 ILE A N 1
ATOM 648 C CA . ILE A 1 92 ? -14.331 5.924 10.296 1.00 95.62 92 ILE A CA 1
ATOM 649 C C . ILE A 1 92 ? -13.510 7.174 10.583 1.00 95.62 92 ILE A C 1
ATOM 651 O O . ILE A 1 92 ? -14.072 8.221 10.893 1.00 95.62 92 ILE A O 1
ATOM 655 N N . ILE A 1 93 ? -12.189 7.060 10.493 1.00 95.81 93 ILE A N 1
ATOM 656 C CA . ILE A 1 93 ? -11.221 8.130 10.733 1.00 95.81 93 ILE A CA 1
ATOM 657 C C . ILE A 1 93 ? -10.530 8.405 9.402 1.00 95.81 93 ILE A C 1
ATOM 659 O O . ILE A 1 93 ? -9.967 7.492 8.803 1.00 95.81 93 ILE A O 1
ATOM 663 N N . SER A 1 94 ? -10.581 9.642 8.913 1.00 95.56 94 SER A N 1
ATOM 664 C CA . SER A 1 94 ? -10.149 9.938 7.550 1.00 95.56 94 SER A CA 1
ATOM 665 C C . SER A 1 94 ? -9.529 11.308 7.354 1.00 95.56 94 SER A C 1
ATOM 667 O O . SER A 1 94 ? -9.807 12.261 8.083 1.00 95.56 94 SER A O 1
ATOM 669 N N . VAL A 1 95 ? -8.711 11.406 6.312 1.00 94.94 95 VAL A N 1
ATOM 670 C CA . VAL A 1 95 ? -8.172 12.662 5.799 1.00 94.94 95 VAL A CA 1
ATOM 671 C C . VAL A 1 95 ? -8.352 12.662 4.288 1.00 94.94 95 VAL A C 1
ATOM 673 O O . VAL A 1 95 ? -7.915 11.732 3.612 1.00 94.94 95 VAL A O 1
ATOM 676 N N . ALA A 1 96 ? -8.970 13.721 3.773 1.00 92.75 96 ALA A N 1
ATOM 677 C CA . ALA A 1 96 ? -9.006 14.009 2.347 1.00 92.75 96 ALA A CA 1
ATOM 678 C C . ALA A 1 96 ? -7.925 15.046 2.025 1.00 92.75 96 ALA A C 1
ATOM 680 O O . ALA A 1 96 ? -7.833 16.070 2.704 1.00 92.75 96 ALA A O 1
ATOM 681 N N . LEU A 1 97 ? -7.106 14.767 1.017 1.00 90.31 97 LEU A N 1
ATOM 682 C CA . LEU A 1 97 ? -6.098 15.674 0.481 1.00 90.31 97 LEU A CA 1
ATOM 683 C C . LEU A 1 97 ? -6.219 15.747 -1.041 1.00 90.31 97 LEU A C 1
ATOM 685 O O . LEU A 1 97 ? -6.772 14.865 -1.689 1.00 90.31 97 LEU A O 1
ATOM 689 N N . ASN A 1 98 ? -5.598 16.772 -1.599 1.00 83.69 98 ASN A N 1
ATOM 690 C CA . ASN A 1 98 ? -5.273 16.901 -3.009 1.00 83.69 98 ASN A CA 1
ATOM 691 C C . ASN A 1 98 ? -3.783 17.306 -3.128 1.00 83.69 98 ASN A C 1
ATOM 693 O O . ASN A 1 98 ? -3.178 17.751 -2.155 1.00 83.69 98 ASN A O 1
ATOM 697 N N . ALA A 1 99 ? -3.105 17.165 -4.265 1.00 81.69 99 ALA A N 1
ATOM 698 C CA . ALA A 1 99 ? -3.532 16.579 -5.530 1.00 81.69 99 ALA A CA 1
ATOM 699 C C . ALA A 1 99 ? -2.710 15.307 -5.810 1.00 81.69 99 ALA A C 1
ATOM 701 O O . ALA A 1 99 ? -1.491 15.383 -5.975 1.00 81.69 99 ALA A O 1
ATOM 702 N N . ARG A 1 100 ? -3.361 14.140 -5.852 1.00 87.88 100 ARG A N 1
ATOM 703 C CA . ARG A 1 100 ? -2.782 12.855 -6.260 1.00 87.88 100 ARG A CA 1
ATOM 704 C C . ARG A 1 100 ? -1.977 13.045 -7.551 1.00 87.88 100 ARG A C 1
ATOM 706 O O . ARG A 1 100 ? -2.518 13.591 -8.517 1.00 87.88 100 ARG A O 1
ATOM 713 N N . PRO A 1 101 ? -0.718 12.578 -7.619 1.00 84.31 101 PRO A N 1
ATOM 714 C CA . PRO A 1 101 ? 0.039 12.655 -8.857 1.00 84.31 101 PRO A CA 1
ATOM 715 C C . PRO A 1 101 ? -0.619 11.793 -9.938 1.00 84.31 101 PRO A C 1
ATOM 717 O O . PRO A 1 101 ? -1.230 10.760 -9.656 1.00 84.31 101 PRO A O 1
ATOM 720 N N . THR A 1 102 ? -0.444 12.182 -11.200 1.00 89.19 102 THR A N 1
ATOM 721 C CA . THR A 1 102 ? -0.806 11.297 -12.313 1.00 89.19 102 THR A CA 1
ATOM 722 C C . THR A 1 102 ? 0.111 10.071 -12.299 1.00 89.19 102 THR A C 1
ATOM 724 O O . THR A 1 102 ? 1.332 10.199 -12.183 1.00 89.19 102 THR A O 1
ATOM 727 N N . VAL A 1 103 ? -0.491 8.888 -12.413 1.00 92.56 103 VAL A N 1
ATOM 728 C CA . VAL A 1 103 ? 0.172 7.577 -12.352 1.00 92.56 103 VAL A CA 1
ATOM 729 C C . VAL A 1 103 ? -0.348 6.656 -13.458 1.00 92.56 103 VAL A C 1
ATOM 731 O O . VAL A 1 103 ? -1.397 6.918 -14.054 1.00 92.56 103 VAL A O 1
ATOM 734 N N . ALA A 1 104 ? 0.365 5.566 -13.721 1.00 95.06 104 ALA A N 1
ATOM 735 C CA . ALA A 1 104 ? 0.108 4.649 -14.826 1.00 95.06 104 ALA A CA 1
ATOM 736 C C . ALA A 1 104 ? -1.194 3.845 -14.672 1.00 95.06 104 ALA A C 1
ATOM 738 O O . ALA A 1 104 ? -1.874 3.568 -15.656 1.00 95.06 104 ALA A O 1
ATOM 739 N N . ASN A 1 105 ? -1.563 3.463 -13.443 1.00 95.81 105 ASN A N 1
ATOM 740 C CA . ASN A 1 105 ? -2.527 2.379 -13.234 1.00 95.81 105 ASN A CA 1
ATOM 741 C C . ASN A 1 105 ? -3.928 2.784 -12.777 1.00 95.81 105 ASN A C 1
ATOM 743 O O . ASN A 1 105 ? -4.847 1.981 -12.902 1.00 95.81 105 ASN A O 1
ATOM 747 N N . ILE A 1 106 ? -4.123 4.003 -12.286 1.00 95.00 106 ILE A N 1
ATOM 748 C CA . ILE A 1 106 ? -5.432 4.508 -11.852 1.00 95.00 106 ILE A CA 1
ATOM 749 C C . ILE A 1 106 ? -5.744 5.835 -12.522 1.00 95.00 106 ILE A C 1
ATOM 751 O O . ILE A 1 106 ? -4.840 6.577 -12.922 1.00 95.00 106 ILE A O 1
ATOM 755 N N . ASN A 1 107 ? -7.033 6.132 -12.658 1.00 90.19 107 ASN A N 1
ATOM 756 C CA . ASN A 1 107 ? -7.469 7.449 -13.097 1.00 90.19 107 ASN A CA 1
ATOM 757 C C . ASN A 1 107 ? -7.092 8.501 -12.042 1.00 90.19 107 ASN A C 1
ATOM 759 O O . ASN A 1 107 ? -7.113 8.205 -10.844 1.00 90.19 107 ASN A O 1
ATOM 763 N N . PRO A 1 108 ? -6.733 9.728 -12.462 1.00 76.31 108 PRO A N 1
ATOM 764 C CA . PRO A 1 108 ? -6.322 10.766 -11.523 1.00 76.31 108 PRO A CA 1
ATOM 765 C C . PRO A 1 108 ? -7.446 11.163 -10.556 1.00 76.31 108 PRO A C 1
ATOM 767 O O . PRO A 1 108 ? -7.125 11.619 -9.466 1.00 76.31 108 PRO A O 1
ATOM 770 N N . GLY A 1 109 ? -8.723 10.948 -10.918 1.00 72.81 109 GLY A N 1
ATOM 771 C CA . GLY A 1 109 ? -9.882 11.179 -10.042 1.00 72.81 109 GLY A CA 1
ATOM 772 C C . GLY A 1 109 ? -9.892 12.593 -9.469 1.00 72.81 109 GLY A C 1
ATOM 773 O O . GLY A 1 109 ? -9.892 12.747 -8.257 1.00 72.81 109 GLY A O 1
ATOM 774 N N . ASP A 1 110 ? -9.726 13.592 -10.343 1.00 72.56 110 ASP A N 1
ATOM 775 C CA . ASP A 1 110 ? -9.566 15.019 -10.010 1.00 72.56 110 ASP A CA 1
ATOM 776 C C . ASP A 1 110 ? -8.399 15.365 -9.063 1.00 72.56 110 ASP A C 1
ATOM 778 O O . ASP A 1 110 ? -8.222 16.512 -8.656 1.00 72.56 110 ASP A O 1
ATOM 782 N N . GLY A 1 111 ? -7.518 14.400 -8.792 1.00 76.88 111 GLY A N 1
ATOM 783 C CA . GLY A 1 111 ? -6.418 14.543 -7.849 1.00 76.88 111 GLY A CA 1
ATOM 784 C C . GLY A 1 111 ? -6.806 14.188 -6.413 1.00 76.88 111 GLY A C 1
ATOM 785 O O . GLY A 1 111 ? -6.029 14.474 -5.504 1.00 76.88 111 GLY A O 1
ATOM 786 N N . ASP A 1 112 ? -7.949 13.555 -6.171 1.00 86.00 112 ASP A N 1
ATOM 787 C CA . ASP A 1 112 ? -8.374 13.261 -4.807 1.00 86.00 112 ASP A CA 1
ATOM 788 C C . ASP A 1 112 ? -7.564 12.113 -4.171 1.00 86.00 112 ASP A C 1
ATOM 790 O O . ASP A 1 112 ? -7.273 11.056 -4.757 1.00 86.00 112 ASP A O 1
ATOM 794 N N . LEU A 1 113 ? -7.172 12.345 -2.919 1.00 89.75 113 LEU A N 1
ATOM 795 C CA . LEU A 1 113 ? -6.537 11.392 -2.017 1.00 89.75 113 LEU A CA 1
ATOM 796 C C . LEU A 1 113 ? -7.420 11.236 -0.788 1.00 89.75 113 LEU A C 1
ATOM 798 O O . LEU A 1 113 ? -7.604 12.191 -0.038 1.00 89.75 113 LEU A O 1
ATOM 802 N N . TYR A 1 114 ? -7.894 10.021 -0.534 1.00 93.81 114 TYR A N 1
ATOM 803 C CA . TYR A 1 114 ? -8.634 9.712 0.682 1.00 93.81 114 TYR A CA 1
ATOM 804 C C . TYR A 1 114 ? -7.917 8.636 1.494 1.00 93.81 114 TYR A C 1
ATOM 806 O O . TYR A 1 114 ? -7.800 7.481 1.078 1.00 93.81 114 TYR A O 1
ATOM 814 N N . TYR A 1 115 ? -7.424 9.034 2.665 1.00 94.06 115 TYR A N 1
ATOM 815 C CA . TYR A 1 115 ? -6.821 8.141 3.648 1.00 94.06 115 TYR A CA 1
ATOM 816 C C . TYR A 1 115 ? -7.871 7.772 4.686 1.00 94.06 115 TYR A C 1
ATOM 818 O O . TYR A 1 115 ? -8.540 8.654 5.220 1.00 94.06 115 TYR A O 1
ATOM 826 N N . GLU A 1 116 ? -7.997 6.481 4.987 1.00 94.62 116 GLU A N 1
ATOM 827 C CA . GLU A 1 116 ? -8.998 5.957 5.916 1.00 94.62 116 GLU A CA 1
ATOM 828 C C . GLU A 1 116 ? -8.379 4.922 6.860 1.00 94.62 116 GLU A C 1
ATOM 830 O O . GLU A 1 116 ? -7.643 4.026 6.433 1.00 94.62 116 GLU A O 1
ATOM 835 N N . ALA A 1 117 ? -8.748 5.024 8.133 1.00 95.50 117 ALA A N 1
ATOM 836 C CA . ALA A 1 117 ? -8.642 3.970 9.124 1.00 95.50 117 ALA A CA 1
ATOM 837 C C . ALA A 1 117 ? -10.016 3.728 9.766 1.00 95.50 117 ALA A C 1
ATOM 839 O O . ALA A 1 117 ? -10.856 4.628 9.840 1.00 95.50 117 ALA A O 1
ATOM 840 N N . ARG A 1 118 ? -10.238 2.507 10.247 1.00 95.88 118 ARG A N 1
ATOM 841 C CA . ARG A 1 118 ? -11.447 2.116 10.976 1.00 95.88 118 ARG A CA 1
ATOM 842 C C . ARG A 1 118 ? -11.084 1.607 12.357 1.00 95.88 118 ARG A C 1
ATOM 844 O O . ARG A 1 118 ? -10.068 0.932 12.501 1.00 95.88 118 ARG A O 1
ATOM 851 N N . LEU A 1 119 ? -11.918 1.906 13.344 1.00 96.44 119 LEU A N 1
ATOM 852 C CA . LEU A 1 119 ? -11.729 1.501 14.736 1.00 96.44 119 LEU A CA 1
ATOM 853 C C . LEU A 1 119 ? -13.057 1.044 15.339 1.00 96.44 119 LEU A C 1
ATOM 855 O O . LEU A 1 119 ? -14.028 1.791 15.326 1.00 96.44 119 LEU A O 1
ATOM 859 N N . ASN A 1 120 ? -13.070 -0.130 15.957 1.00 96.62 120 ASN A N 1
ATOM 860 C CA . ASN A 1 120 ? -14.197 -0.640 16.727 1.00 96.62 120 ASN A CA 1
ATOM 861 C C . ASN A 1 120 ? -13.790 -0.664 18.202 1.00 96.62 120 ASN A C 1
ATOM 863 O O . ASN A 1 120 ? -13.118 -1.591 18.651 1.00 96.62 120 ASN A O 1
ATOM 867 N N . ASN A 1 121 ? -14.183 0.357 18.964 1.00 95.56 121 ASN A N 1
ATOM 868 C CA . ASN A 1 121 ? -13.889 0.443 20.400 1.00 95.56 121 ASN A CA 1
ATOM 869 C C . ASN A 1 121 ? -15.072 0.021 21.294 1.00 95.56 121 ASN A C 1
ATOM 871 O O . ASN A 1 121 ? -14.947 0.019 22.518 1.00 95.56 121 ASN A O 1
ATOM 875 N N . LEU A 1 122 ? -16.190 -0.396 20.689 1.00 96.44 122 LEU A N 1
ATOM 876 C CA . LEU A 1 122 ? -17.269 -1.167 21.305 1.00 96.44 122 LEU A CA 1
ATOM 877 C C . LEU A 1 122 ? -17.503 -2.443 20.488 1.00 96.44 122 LEU A C 1
ATOM 879 O O . LEU A 1 122 ? -17.934 -2.390 19.338 1.00 96.44 122 LEU A O 1
ATOM 883 N N . LEU A 1 123 ? -17.222 -3.598 21.081 1.00 95.56 123 LEU A N 1
ATOM 884 C CA . LEU A 1 123 ? -17.317 -4.886 20.400 1.00 95.56 123 LEU A CA 1
ATOM 885 C C . LEU A 1 123 ? -18.727 -5.495 20.498 1.00 95.56 123 LEU A C 1
ATOM 887 O O . LEU A 1 123 ? -19.472 -5.175 21.425 1.00 95.56 123 LEU A O 1
ATOM 891 N N . PRO A 1 124 ? -19.094 -6.439 19.605 1.00 94.12 124 PRO A N 1
ATOM 892 C CA . PRO A 1 124 ? -20.402 -7.107 19.629 1.00 94.12 124 PRO A CA 1
ATOM 893 C C . PRO A 1 124 ? -20.752 -7.830 20.939 1.00 94.12 124 PRO A C 1
ATOM 895 O O . PRO A 1 124 ? -21.924 -8.051 21.221 1.00 94.12 124 PRO A O 1
ATOM 898 N N . ASN A 1 125 ? -19.757 -8.205 21.749 1.00 92.19 125 ASN A N 1
ATOM 899 C CA . ASN A 1 125 ? -19.966 -8.785 23.081 1.00 92.19 125 ASN A CA 1
ATOM 900 C C . ASN A 1 125 ? -20.177 -7.727 24.186 1.00 92.19 125 ASN A C 1
ATOM 902 O O . ASN A 1 125 ? -20.206 -8.084 25.361 1.00 92.19 125 ASN A O 1
ATOM 906 N N . GLY A 1 126 ? -20.280 -6.443 23.832 1.00 92.38 126 GLY A N 1
ATOM 907 C CA . GLY A 1 126 ? -20.431 -5.320 24.759 1.00 92.38 126 GLY A CA 1
ATOM 908 C C . GLY A 1 126 ? -19.124 -4.836 25.391 1.00 92.38 126 GLY A C 1
ATOM 909 O O . GLY A 1 126 ? -19.147 -3.869 26.153 1.00 92.38 126 GLY A O 1
ATOM 910 N N . ALA A 1 127 ? -17.984 -5.467 25.088 1.00 92.44 127 ALA A N 1
ATOM 911 C CA . ALA A 1 127 ? -16.697 -5.038 25.620 1.00 92.44 127 ALA A CA 1
ATOM 912 C C . ALA A 1 127 ? -16.283 -3.691 25.016 1.00 92.44 127 ALA A C 1
ATOM 914 O O . ALA A 1 127 ? -16.263 -3.520 23.796 1.00 92.44 127 ALA A O 1
ATOM 915 N N . GLN A 1 128 ? -15.911 -2.753 25.884 1.00 94.44 128 GLN A N 1
ATOM 916 C CA . GLN A 1 128 ? -15.251 -1.513 25.490 1.00 94.44 128 GLN A CA 1
ATOM 917 C C . GLN A 1 128 ? -13.746 -1.733 25.542 1.00 94.44 128 GLN A C 1
ATOM 919 O O . GLN A 1 128 ? -13.227 -2.215 26.551 1.00 94.44 128 GLN A O 1
ATOM 924 N N . ILE A 1 129 ? -13.052 -1.399 24.461 1.00 91.75 129 ILE A N 1
ATOM 925 C CA . ILE A 1 129 ? -11.617 -1.647 24.341 1.00 91.75 129 ILE A CA 1
ATOM 926 C C . ILE A 1 129 ? -10.862 -0.367 23.996 1.00 91.75 129 ILE A C 1
ATOM 928 O O . ILE A 1 129 ? -11.373 0.515 23.310 1.00 91.75 129 ILE A O 1
ATOM 932 N N . GLN A 1 130 ? -9.614 -0.294 24.448 1.00 90.38 130 GLN A N 1
ATOM 933 C CA . GLN A 1 130 ? -8.616 0.601 23.867 1.00 90.38 130 GLN A CA 1
ATOM 934 C C . GLN A 1 130 ? -7.826 -0.196 22.832 1.00 90.38 130 GLN A C 1
ATOM 936 O O . GLN A 1 130 ? -7.524 -1.362 23.082 1.00 90.38 130 GLN A O 1
ATOM 941 N N . ASN A 1 131 ? -7.534 0.411 21.686 1.00 89.69 131 ASN A N 1
ATOM 942 C CA . ASN A 1 131 ? -6.795 -0.229 20.602 1.00 89.69 131 ASN A CA 1
ATOM 943 C C . ASN A 1 131 ? -5.642 0.668 20.161 1.00 89.69 131 ASN A C 1
ATOM 945 O O . ASN A 1 131 ? -5.844 1.870 19.952 1.00 89.69 131 ASN A O 1
ATOM 949 N N . THR A 1 132 ? -4.476 0.074 19.969 1.00 90.62 132 THR A N 1
ATOM 950 C CA . THR A 1 132 ? -3.358 0.661 19.243 1.00 90.62 132 THR A CA 1
ATOM 951 C C . THR A 1 132 ? -3.354 0.056 17.852 1.00 90.62 132 THR A C 1
ATOM 953 O O . THR A 1 132 ? -3.157 -1.135 17.712 1.00 90.62 132 THR A O 1
ATOM 956 N N . SER A 1 133 ? -3.576 0.861 16.812 1.00 90.94 133 SER A N 1
ATOM 957 C CA . SER A 1 133 ? -3.606 0.325 15.449 1.00 90.94 133 SER A CA 1
ATOM 958 C C . SER A 1 133 ? -2.273 -0.306 15.050 1.00 90.94 133 SER A C 1
ATOM 960 O O . SER A 1 133 ? -1.216 0.254 15.361 1.00 90.94 133 SER A O 1
ATOM 962 N N . ALA A 1 134 ? -2.340 -1.350 14.230 1.00 91.69 134 ALA A N 1
ATOM 963 C CA . ALA A 1 134 ? -1.203 -1.954 13.559 1.00 91.69 134 ALA A CA 1
ATOM 964 C C . ALA A 1 134 ? -0.300 -0.885 12.924 1.00 91.69 134 ALA A C 1
ATOM 966 O O . ALA A 1 134 ? -0.748 -0.002 12.184 1.00 91.69 134 ALA A O 1
ATOM 967 N N . GLN A 1 135 ? 0.991 -0.969 13.222 1.00 89.38 135 GLN A N 1
ATOM 968 C CA . GLN A 1 135 ? 1.998 -0.008 12.800 1.00 89.38 135 GLN A CA 1
ATOM 969 C C . GLN A 1 135 ? 2.839 -0.618 11.688 1.00 89.38 135 GLN A C 1
ATOM 971 O O . GLN A 1 135 ? 3.529 -1.612 11.902 1.00 89.38 135 GLN A O 1
ATOM 976 N N . TYR A 1 136 ? 2.786 -0.029 10.493 1.00 87.31 136 TYR A N 1
ATOM 977 C CA . TYR A 1 136 ? 3.655 -0.444 9.393 1.00 87.31 136 TYR A CA 1
ATOM 978 C C . TYR A 1 136 ? 5.123 -0.350 9.797 1.00 87.31 136 TYR A C 1
ATOM 980 O O . TYR A 1 136 ? 5.533 0.617 10.444 1.00 87.31 136 TYR A O 1
ATOM 988 N N . GLN A 1 137 ? 5.922 -1.330 9.381 1.00 80.81 137 GLN A N 1
ATOM 989 C CA . GLN A 1 137 ? 7.348 -1.319 9.679 1.00 80.81 137 GLN A CA 1
ATOM 990 C C . GLN A 1 137 ? 8.006 -0.077 9.068 1.00 80.81 137 GLN A C 1
ATOM 992 O O . GLN A 1 137 ? 7.809 0.240 7.894 1.00 80.81 137 GLN A O 1
ATOM 997 N N . ALA A 1 138 ? 8.819 0.628 9.858 1.00 69.62 138 ALA A N 1
ATOM 998 C CA . ALA A 1 138 ? 9.480 1.859 9.416 1.00 69.62 138 ALA A CA 1
ATOM 999 C C . ALA A 1 138 ? 10.422 1.641 8.214 1.00 69.62 138 ALA A C 1
ATOM 1001 O O . ALA A 1 138 ? 10.680 2.572 7.454 1.00 69.62 138 ALA A O 1
ATOM 1002 N N . GLN A 1 139 ? 10.919 0.411 8.045 1.00 69.56 139 GLN A N 1
ATOM 1003 C CA . GLN A 1 139 ? 11.783 0.002 6.935 1.00 69.56 139 GLN A CA 1
ATOM 1004 C C . GLN A 1 139 ? 11.023 -0.263 5.638 1.00 69.56 139 GLN A C 1
ATOM 1006 O O . GLN A 1 139 ? 11.617 -0.208 4.562 1.00 69.56 139 GLN A O 1
ATOM 1011 N N . ASP A 1 140 ? 9.717 -0.512 5.717 1.00 72.25 140 ASP A N 1
ATOM 1012 C CA . ASP A 1 140 ? 8.891 -0.660 4.532 1.00 72.25 140 ASP A CA 1
ATOM 1013 C C . ASP A 1 140 ? 8.679 0.733 3.939 1.00 72.25 140 ASP A C 1
ATOM 1015 O O . ASP A 1 140 ? 7.817 1.487 4.384 1.00 72.25 140 ASP A O 1
ATOM 1019 N N . ILE A 1 141 ? 9.504 1.110 2.963 1.00 70.69 141 ILE A N 1
ATOM 1020 C CA . ILE A 1 141 ? 9.439 2.416 2.301 1.00 70.69 141 ILE A CA 1
ATOM 1021 C C . ILE A 1 141 ? 8.160 2.468 1.442 1.00 70.69 141 ILE A C 1
ATOM 1023 O O . ILE A 1 141 ? 8.054 1.696 0.490 1.00 70.69 141 ILE A O 1
ATOM 1027 N N . PRO A 1 142 ? 7.209 3.394 1.692 1.00 75.44 142 PRO A N 1
ATOM 1028 C CA . PRO A 1 142 ? 5.950 3.484 0.928 1.00 75.44 142 PRO A CA 1
ATOM 1029 C C . PRO A 1 142 ? 6.113 3.858 -0.541 1.00 75.44 142 PRO A C 1
ATOM 1031 O O . PRO A 1 142 ? 5.168 3.729 -1.317 1.00 75.44 142 PRO A O 1
ATOM 1034 N N . ILE A 1 143 ? 7.296 4.349 -0.912 1.00 86.38 143 ILE A N 1
ATOM 1035 C CA . ILE A 1 143 ? 7.662 4.685 -2.284 1.00 86.38 143 ILE A CA 1
ATOM 1036 C C . ILE A 1 143 ? 8.892 3.870 -2.697 1.00 86.38 143 ILE A C 1
ATOM 1038 O O . ILE A 1 143 ? 10.006 4.404 -2.716 1.00 86.38 143 ILE A O 1
ATOM 1042 N N . PRO A 1 144 ? 8.740 2.560 -2.961 1.00 89.06 144 PRO A N 1
ATOM 1043 C CA . PRO A 1 144 ? 9.857 1.736 -3.388 1.00 89.06 144 PRO A CA 1
ATOM 1044 C C . PRO A 1 144 ? 10.238 2.069 -4.835 1.00 89.06 144 PRO A C 1
ATOM 1046 O O . PRO A 1 144 ? 9.386 2.120 -5.726 1.00 89.06 144 PRO A O 1
ATOM 1049 N N . PHE A 1 145 ? 11.537 2.254 -5.066 1.00 88.94 145 PHE A N 1
ATOM 1050 C CA . PHE A 1 145 ? 12.124 2.356 -6.399 1.00 88.94 145 PHE A CA 1
ATOM 1051 C C . PHE A 1 145 ? 12.558 0.957 -6.826 1.00 88.94 145 PHE A C 1
ATOM 1053 O O . PHE A 1 145 ? 13.347 0.314 -6.134 1.00 88.94 145 PHE A O 1
ATOM 1060 N N . VAL A 1 146 ? 11.995 0.465 -7.925 1.00 91.00 146 VAL A N 1
ATOM 1061 C CA . VAL A 1 146 ? 12.157 -0.920 -8.376 1.00 91.00 146 VAL A CA 1
ATOM 1062 C C . VAL A 1 146 ? 12.728 -0.954 -9.785 1.00 91.00 146 VAL A C 1
ATOM 1064 O O . VAL A 1 146 ? 12.343 -0.159 -10.642 1.00 91.00 146 VAL A O 1
ATOM 1067 N N . CYS A 1 147 ? 13.657 -1.872 -10.025 1.00 90.19 147 CYS A N 1
ATOM 1068 C CA . CYS A 1 147 ? 14.317 -1.984 -11.316 1.00 90.19 147 CYS A CA 1
ATOM 1069 C C . CYS A 1 147 ? 13.391 -2.623 -12.355 1.00 90.19 147 CYS A C 1
ATOM 1071 O O . CYS A 1 147 ? 12.760 -3.653 -12.106 1.00 90.19 147 CYS A O 1
ATOM 1073 N N . PHE A 1 148 ? 13.341 -2.022 -13.538 1.00 89.44 148 PHE A N 1
ATOM 1074 C CA . PHE A 1 148 ? 12.745 -2.608 -14.731 1.00 89.44 148 PHE A CA 1
ATOM 1075 C C . PHE A 1 148 ? 13.329 -4.006 -15.005 1.00 89.44 148 PHE A C 1
ATOM 1077 O O . PHE A 1 148 ? 14.531 -4.213 -14.862 1.00 89.44 148 PHE A O 1
ATOM 1084 N N . GLN A 1 149 ? 12.465 -4.966 -15.363 1.00 86.25 149 GLN A N 1
ATOM 1085 C CA . GLN A 1 149 ? 12.796 -6.367 -15.675 1.00 86.25 149 GLN A CA 1
ATOM 1086 C C . GLN A 1 149 ? 13.484 -7.175 -14.569 1.00 86.25 149 GLN A C 1
ATOM 1088 O O . GLN A 1 149 ? 13.892 -8.313 -14.801 1.00 86.25 149 GLN A O 1
ATOM 1093 N N . GLN A 1 150 ? 13.547 -6.654 -13.348 1.00 87.25 150 GLN A N 1
ATOM 1094 C CA . GLN A 1 150 ? 14.089 -7.381 -12.209 1.00 87.25 150 GLN A CA 1
ATOM 1095 C C . GLN A 1 150 ? 12.987 -7.652 -11.198 1.00 87.25 150 GLN A C 1
ATOM 1097 O O . GLN A 1 150 ? 12.129 -6.810 -10.931 1.00 87.25 150 GLN A O 1
ATOM 1102 N N . GLU A 1 151 ? 12.989 -8.860 -10.652 1.00 88.56 151 GLU A N 1
ATOM 1103 C CA . GLU A 1 151 ? 12.052 -9.229 -9.603 1.00 88.56 151 GLU A CA 1
ATOM 1104 C C . GLU A 1 151 ? 12.271 -8.383 -8.351 1.00 88.56 151 GLU A C 1
ATOM 1106 O O . GLU A 1 151 ? 13.403 -8.096 -7.963 1.00 88.56 151 GLU A O 1
ATOM 1111 N N . ARG A 1 152 ? 11.170 -7.986 -7.716 1.00 88.25 152 ARG A N 1
ATOM 1112 C CA . ARG A 1 152 ? 11.176 -7.290 -6.440 1.00 88.25 152 ARG A CA 1
ATOM 1113 C C . ARG A 1 152 ? 10.097 -7.837 -5.524 1.00 88.25 152 ARG A C 1
ATOM 1115 O O . ARG A 1 152 ? 8.955 -8.004 -5.949 1.00 88.25 152 ARG A O 1
ATOM 1122 N N . THR A 1 153 ? 10.448 -7.976 -4.249 1.00 90.50 153 THR A N 1
ATOM 1123 C CA . THR A 1 153 ? 9.497 -8.105 -3.143 1.00 90.50 153 THR A CA 1
ATOM 1124 C C . THR A 1 153 ? 9.363 -6.771 -2.414 1.00 90.50 153 THR A C 1
ATOM 1126 O O . THR A 1 153 ? 10.358 -6.119 -2.082 1.00 90.50 153 THR A O 1
ATOM 1129 N N . VAL A 1 154 ? 8.124 -6.356 -2.173 1.00 91.06 154 VAL A N 1
ATOM 1130 C CA . VAL A 1 154 ? 7.783 -5.193 -1.348 1.00 91.06 154 VAL A CA 1
ATOM 1131 C C . VAL A 1 154 ? 6.882 -5.666 -0.217 1.00 91.06 154 VAL A C 1
ATOM 1133 O O . VAL A 1 154 ? 5.952 -6.439 -0.443 1.00 91.06 154 VAL A O 1
ATOM 1136 N N . SER A 1 155 ? 7.168 -5.207 0.996 1.00 90.56 155 SER A N 1
ATOM 1137 C CA . SER A 1 155 ? 6.392 -5.503 2.196 1.00 90.56 155 SER A CA 1
ATOM 1138 C C . SER A 1 155 ? 5.594 -4.275 2.636 1.00 90.56 155 SER A C 1
ATOM 1140 O O . SER A 1 155 ? 6.007 -3.130 2.451 1.00 90.56 155 SER A O 1
ATOM 1142 N N . PHE A 1 156 ? 4.419 -4.533 3.196 1.00 92.38 156 PHE A N 1
ATOM 1143 C CA . PHE A 1 156 ? 3.668 -3.615 4.045 1.00 92.38 156 PHE A CA 1
ATOM 1144 C C . PHE A 1 156 ? 3.284 -4.321 5.349 1.00 92.38 156 PHE A C 1
ATOM 1146 O O . PHE A 1 156 ? 2.202 -4.111 5.902 1.00 92.38 156 PHE A O 1
ATOM 1153 N N . ALA A 1 157 ? 4.177 -5.184 5.827 1.00 88.31 157 ALA A N 1
ATOM 1154 C CA . ALA A 1 157 ? 4.056 -5.819 7.117 1.00 88.31 157 ALA A CA 1
ATOM 1155 C C . ALA A 1 157 ? 3.892 -4.759 8.212 1.00 88.31 157 ALA A C 1
ATOM 1157 O O . ALA A 1 157 ? 4.364 -3.618 8.135 1.00 88.31 157 ALA A O 1
ATOM 1158 N N . ALA A 1 158 ? 3.185 -5.158 9.256 1.00 90.31 158 ALA A N 1
ATOM 1159 C CA . ALA A 1 158 ? 2.871 -4.295 10.375 1.00 90.31 158 ALA A CA 1
ATOM 1160 C C . ALA A 1 158 ? 3.103 -5.052 11.675 1.00 90.31 158 ALA A C 1
ATOM 1162 O O . ALA A 1 158 ? 2.953 -6.272 11.721 1.00 90.31 158 ALA A O 1
ATOM 1163 N N . THR A 1 159 ? 3.478 -4.326 12.717 1.00 90.00 159 THR A N 1
ATOM 1164 C CA . THR A 1 159 ? 3.537 -4.830 14.086 1.00 90.00 159 THR A CA 1
ATOM 1165 C C . THR A 1 159 ? 2.302 -4.377 14.839 1.00 90.00 159 THR A C 1
ATOM 1167 O O . THR A 1 159 ? 1.813 -3.269 14.622 1.00 90.00 159 THR A O 1
ATOM 1170 N N . GLU A 1 160 ? 1.819 -5.214 15.746 1.00 90.50 160 GLU A N 1
ATOM 1171 C CA . GLU A 1 160 ? 0.647 -4.916 16.559 1.00 90.50 160 GLU A CA 1
ATOM 1172 C C . GLU A 1 160 ? 1.037 -4.993 18.050 1.00 90.50 160 GLU A C 1
ATOM 1174 O O . GLU A 1 160 ? 1.528 -6.041 18.484 1.00 90.50 160 GLU A O 1
ATOM 1179 N N . PRO A 1 161 ? 0.940 -3.878 18.805 1.00 88.12 161 PRO A N 1
ATOM 1180 C CA . PRO A 1 161 ? 1.363 -3.826 20.209 1.00 88.12 161 PRO A CA 1
ATOM 1181 C C . PRO A 1 161 ? 0.435 -4.504 21.230 1.00 88.12 161 PRO A C 1
ATOM 1183 O O . PRO A 1 161 ? 0.908 -4.871 22.307 1.00 88.12 161 PRO A O 1
ATOM 1186 N N . ASP A 1 162 ? -0.857 -4.643 20.942 1.00 87.81 162 ASP A N 1
ATOM 1187 C CA . ASP A 1 162 ? -1.872 -5.145 21.872 1.00 87.81 162 ASP A CA 1
ATOM 1188 C C . ASP A 1 162 ? -2.027 -6.691 21.849 1.00 87.81 162 ASP A C 1
ATOM 1190 O O . ASP A 1 162 ? -2.761 -7.258 22.664 1.00 87.81 162 ASP A O 1
ATOM 1194 N N . GLY A 1 163 ? -1.312 -7.397 20.965 1.00 89.06 163 GLY A N 1
ATOM 1195 C CA . GLY A 1 163 ? -1.365 -8.853 20.785 1.00 89.06 163 GLY A CA 1
ATOM 1196 C C . GLY A 1 163 ? -2.474 -9.350 19.846 1.00 89.06 163 GLY A C 1
ATOM 1197 O O . GLY A 1 163 ? -2.868 -10.521 19.916 1.00 89.06 163 GLY A O 1
ATOM 1198 N N . ASP A 1 164 ? -2.993 -8.486 18.980 1.00 93.06 164 ASP A N 1
ATOM 1199 C CA . ASP A 1 164 ? -4.040 -8.793 18.016 1.00 93.06 164 ASP A CA 1
ATOM 1200 C C . ASP A 1 164 ? -3.512 -9.550 16.793 1.00 93.06 164 ASP A C 1
ATOM 1202 O O . ASP A 1 164 ? -2.359 -9.458 16.372 1.00 93.06 164 ASP A O 1
ATOM 1206 N N . SER A 1 165 ? -4.397 -10.344 16.191 1.00 94.31 165 SER A N 1
ATOM 1207 C CA . SER A 1 165 ? -4.098 -11.050 14.948 1.00 94.31 165 SER A CA 1
ATOM 1208 C C . SER A 1 165 ? -4.280 -10.124 13.752 1.00 94.31 165 SER A C 1
ATOM 1210 O O . SER A 1 165 ? -5.317 -9.475 13.615 1.00 94.31 165 SER A O 1
ATOM 1212 N N . LEU A 1 166 ? -3.294 -10.112 12.857 1.00 95.38 166 LEU A N 1
ATOM 1213 C CA . LEU A 1 166 ? -3.302 -9.290 11.652 1.00 95.38 166 LEU A CA 1
ATOM 1214 C C . LEU A 1 166 ? -3.713 -10.102 10.425 1.00 95.38 166 LEU A C 1
ATOM 1216 O O . LEU A 1 166 ? -3.259 -11.228 10.224 1.00 95.38 166 LEU A O 1
ATOM 1220 N N . VAL A 1 167 ? -4.552 -9.507 9.581 1.00 96.44 167 VAL A N 1
ATOM 1221 C CA . VAL A 1 167 ? -4.931 -10.048 8.272 1.00 96.44 167 VAL A CA 1
ATOM 1222 C C . VAL A 1 167 ? -4.601 -9.023 7.196 1.00 96.44 167 VAL A C 1
ATOM 1224 O O . VAL A 1 167 ? -5.094 -7.893 7.245 1.00 96.44 167 VAL A O 1
ATOM 1227 N N . TYR A 1 168 ? -3.789 -9.427 6.218 1.00 97.00 168 TYR A N 1
ATOM 1228 C CA . TYR A 1 168 ? -3.343 -8.567 5.125 1.00 97.00 168 TYR A CA 1
ATOM 1229 C C . TYR A 1 168 ? -4.179 -8.780 3.863 1.00 97.00 168 TYR A C 1
ATOM 1231 O O . TYR A 1 168 ? -4.496 -9.908 3.483 1.00 97.00 168 TYR A O 1
ATOM 1239 N N . ALA A 1 169 ? -4.484 -7.686 3.172 1.00 97.38 169 ALA A N 1
ATOM 1240 C CA . ALA A 1 169 ? -5.160 -7.695 1.881 1.00 97.38 169 ALA A CA 1
ATOM 1241 C C . ALA A 1 169 ? -4.633 -6.577 0.974 1.00 97.38 169 ALA A C 1
ATOM 1243 O O . ALA A 1 169 ? -4.078 -5.586 1.448 1.00 97.38 169 ALA A O 1
ATOM 1244 N N . LEU A 1 170 ? -4.852 -6.725 -0.331 1.00 97.50 170 LEU A N 1
ATOM 1245 C CA . LEU A 1 170 ? -4.718 -5.635 -1.296 1.00 97.50 170 LEU A CA 1
ATOM 1246 C C . LEU A 1 170 ? -6.091 -5.001 -1.526 1.00 97.50 170 LEU A C 1
ATOM 1248 O O . LEU A 1 170 ? -7.102 -5.704 -1.555 1.00 97.50 170 LEU A O 1
ATOM 1252 N N . ALA A 1 171 ? -6.130 -3.683 -1.688 1.00 97.00 171 ALA A N 1
ATOM 1253 C CA . ALA A 1 171 ? -7.369 -2.925 -1.837 1.00 97.00 171 ALA A CA 1
ATOM 1254 C C . ALA A 1 171 ? -7.272 -1.881 -2.961 1.00 97.00 171 ALA A C 1
ATOM 1256 O O . ALA A 1 171 ? -6.199 -1.616 -3.501 1.00 97.00 171 ALA A O 1
ATOM 1257 N N . ASN A 1 172 ? -8.401 -1.269 -3.316 1.00 95.94 172 ASN A N 1
ATOM 1258 C CA . ASN A 1 172 ? -8.415 -0.111 -4.208 1.00 95.94 172 ASN A CA 1
ATOM 1259 C C . ASN A 1 172 ? -7.869 1.141 -3.491 1.00 95.94 172 ASN A C 1
ATOM 1261 O O . ASN A 1 172 ? -8.054 1.282 -2.281 1.00 95.94 172 ASN A O 1
ATOM 1265 N N . PRO A 1 173 ? -7.265 2.099 -4.207 1.00 94.62 173 PRO A N 1
ATOM 1266 C CA . PRO A 1 173 ? -7.164 3.465 -3.705 1.00 94.62 173 PRO A CA 1
ATOM 1267 C C . PRO A 1 173 ? -8.557 4.074 -3.556 1.00 94.62 173 PRO A C 1
ATOM 1269 O O . PRO A 1 173 ? -9.495 3.645 -4.224 1.00 94.62 173 PRO A O 1
ATOM 1272 N N . LEU A 1 174 ? -8.697 5.057 -2.671 1.00 94.75 174 LEU A N 1
ATOM 1273 C CA . LEU A 1 174 ? -9.962 5.746 -2.424 1.00 94.75 174 LEU A CA 1
ATOM 1274 C C . LEU A 1 174 ? -9.883 7.199 -2.906 1.00 94.75 174 LEU A C 1
ATOM 1276 O O . LEU A 1 174 ? -8.833 7.840 -2.789 1.00 94.75 174 LEU A O 1
ATOM 1280 N N . LEU A 1 175 ? -11.007 7.686 -3.432 1.00 93.31 175 LEU A N 1
ATOM 1281 C CA . LEU A 1 175 ? -11.274 9.102 -3.721 1.00 93.31 175 LEU A CA 1
ATOM 1282 C C . LEU A 1 175 ? -12.112 9.747 -2.606 1.00 93.31 175 LEU A C 1
ATOM 1284 O O . LEU A 1 175 ? -12.055 10.950 -2.391 1.00 93.31 175 LEU A O 1
ATOM 1288 N N . GLY A 1 176 ? -12.840 8.932 -1.844 1.00 92.50 176 GLY A N 1
ATOM 1289 C CA . GLY A 1 176 ? -13.683 9.356 -0.735 1.00 92.50 176 GLY A CA 1
ATOM 1290 C C . GLY A 1 176 ? -14.133 8.171 0.119 1.00 92.50 176 GLY A C 1
ATOM 1291 O O . GLY A 1 176 ? -13.762 7.019 -0.132 1.00 92.50 176 GLY A O 1
ATOM 1292 N N . CYS A 1 177 ? -14.955 8.453 1.129 1.00 91.88 177 CYS A N 1
ATOM 1293 C CA . CYS A 1 177 ? -15.543 7.420 1.980 1.00 91.88 177 CYS A CA 1
ATOM 1294 C C . CYS A 1 177 ? -16.417 6.480 1.144 1.00 91.88 177 CYS A C 1
ATOM 1296 O O . CYS A 1 177 ? -17.381 6.928 0.535 1.00 91.88 177 CYS A O 1
ATOM 1298 N N . ASN A 1 178 ? -16.083 5.186 1.133 1.00 90.75 178 ASN A N 1
ATOM 1299 C CA . ASN A 1 178 ? -16.713 4.165 0.284 1.00 90.75 178 ASN A CA 1
ATOM 1300 C C . ASN A 1 178 ? -16.658 4.443 -1.235 1.00 90.75 178 ASN A C 1
ATOM 1302 O O . ASN A 1 178 ? -17.389 3.809 -1.989 1.00 90.75 178 ASN A O 1
ATOM 1306 N N . GLU A 1 179 ? -15.749 5.308 -1.692 1.00 93.75 179 GLU A N 1
ATOM 1307 C CA . GLU A 1 179 ? -15.589 5.667 -3.106 1.00 93.75 179 GLU A CA 1
ATOM 1308 C C . GLU A 1 179 ? -14.238 5.145 -3.630 1.00 93.75 179 GLU A C 1
ATOM 1310 O O . GLU A 1 179 ? -13.217 5.844 -3.541 1.00 93.75 179 GLU A O 1
ATOM 1315 N N . PRO A 1 180 ? -14.168 3.890 -4.119 1.00 94.69 180 PRO A N 1
ATOM 1316 C CA . PRO A 1 180 ? -12.945 3.342 -4.690 1.00 94.69 180 PRO A CA 1
ATOM 1317 C C . PRO A 1 180 ? -12.598 4.017 -6.020 1.00 94.69 180 PRO A C 1
ATOM 1319 O O . PRO A 1 180 ? -13.439 4.185 -6.899 1.00 94.69 180 PRO A O 1
ATOM 1322 N N . ASN A 1 181 ? -11.319 4.335 -6.208 1.00 94.62 181 ASN A N 1
ATOM 1323 C CA . ASN A 1 181 ? -10.817 4.820 -7.484 1.00 94.62 181 ASN A CA 1
ATOM 1324 C C . ASN A 1 181 ? -10.830 3.691 -8.533 1.00 94.62 181 ASN A C 1
ATOM 1326 O O . ASN A 1 181 ? -10.641 2.504 -8.232 1.00 94.62 181 ASN A O 1
ATOM 1330 N N . THR A 1 182 ? -11.021 4.090 -9.786 1.00 94.19 182 THR A N 1
ATOM 1331 C CA . THR A 1 182 ? -11.077 3.217 -10.952 1.00 94.19 182 THR A CA 1
ATOM 1332 C C . THR A 1 182 ? -9.683 2.989 -11.534 1.00 94.19 182 THR A C 1
ATOM 1334 O O . THR A 1 182 ? -8.936 3.929 -11.821 1.00 94.19 182 THR A O 1
ATOM 1337 N N . TYR A 1 183 ? -9.350 1.718 -11.753 1.00 96.25 183 TYR A N 1
ATOM 1338 C CA . TYR A 1 183 ? -8.129 1.315 -12.441 1.00 96.25 183 TYR A CA 1
ATOM 1339 C C . TYR A 1 183 ? -8.230 1.530 -13.957 1.00 96.25 183 TYR A C 1
ATOM 1341 O O . TYR A 1 183 ? -9.283 1.345 -14.569 1.00 96.25 183 TYR A O 1
ATOM 1349 N N . LYS A 1 184 ? -7.107 1.906 -14.570 1.00 95.81 184 LYS A N 1
ATOM 1350 C CA . LYS A 1 184 ? -6.963 2.085 -16.016 1.00 95.81 184 LYS A CA 1
ATOM 1351 C C . LYS A 1 184 ? -6.868 0.740 -16.732 1.00 95.81 184 LYS A C 1
ATOM 1353 O O . LYS A 1 184 ? -6.405 -0.259 -16.174 1.00 95.81 184 LYS A O 1
ATOM 1358 N N . SER A 1 185 ? -7.259 0.742 -18.003 1.00 94.50 185 SER A N 1
ATOM 1359 C CA . SER A 1 185 ? -6.904 -0.344 -18.914 1.00 94.50 185 SER A CA 1
ATOM 1360 C C . SER A 1 185 ? -5.456 -0.206 -19.369 1.00 94.50 185 SER A C 1
ATOM 1362 O O . SER A 1 185 ? -4.947 0.906 -19.493 1.00 94.50 185 SER A O 1
ATOM 1364 N N . TYR A 1 186 ? -4.803 -1.331 -19.629 1.00 90.75 186 TYR A N 1
ATOM 1365 C CA . TYR A 1 186 ? -3.471 -1.381 -20.205 1.00 90.75 186 TYR A CA 1
ATOM 1366 C C . TYR A 1 186 ? -3.469 -2.226 -21.468 1.00 90.75 186 TYR A C 1
ATOM 1368 O O . TYR A 1 186 ? -4.178 -3.226 -21.590 1.00 90.75 186 TYR A O 1
ATOM 1376 N N . THR A 1 187 ? -2.595 -1.836 -22.384 1.00 86.44 187 THR A N 1
ATOM 1377 C CA . THR A 1 187 ? -2.184 -2.647 -23.521 1.00 86.44 187 THR A CA 1
ATOM 1378 C C . THR A 1 187 ? -0.671 -2.553 -23.609 1.00 86.44 187 THR A C 1
ATOM 1380 O O . THR A 1 187 ? -0.136 -1.471 -23.853 1.00 86.44 187 THR A O 1
ATOM 1383 N N . THR A 1 188 ? 0.037 -3.655 -23.388 1.00 76.00 188 THR A N 1
ATOM 1384 C CA . THR A 1 188 ? 1.490 -3.677 -23.545 1.00 76.00 188 THR A CA 1
ATOM 1385 C C . THR A 1 188 ? 1.813 -3.525 -25.030 1.00 76.00 188 THR A C 1
ATOM 1387 O O . THR A 1 188 ? 1.383 -4.337 -25.859 1.00 76.00 188 THR A O 1
ATOM 1390 N N . VAL A 1 189 ? 2.531 -2.452 -25.372 1.00 65.94 189 VAL A N 1
ATOM 1391 C CA . VAL A 1 189 ? 3.044 -2.222 -26.727 1.00 65.94 189 VAL A CA 1
ATOM 1392 C C . VAL A 1 189 ? 4.184 -3.208 -26.968 1.00 65.94 189 VAL A C 1
ATOM 1394 O O . VAL A 1 189 ? 5.160 -3.228 -26.225 1.00 65.94 189 VAL A O 1
ATOM 1397 N N . GLY A 1 190 ? 4.043 -4.042 -27.998 1.00 72.31 190 GLY A N 1
ATOM 1398 C CA . GLY A 1 190 ? 4.920 -5.191 -28.216 1.00 72.31 190 GLY A CA 1
ATOM 1399 C C . GLY A 1 190 ? 4.480 -6.426 -27.421 1.00 72.31 190 GLY A C 1
ATOM 1400 O O . GLY A 1 190 ? 3.838 -6.341 -26.377 1.00 72.31 190 GLY A O 1
ATOM 1401 N N . ARG A 1 191 ? 4.789 -7.610 -27.958 1.00 84.81 191 ARG A N 1
ATOM 1402 C CA . ARG A 1 191 ? 4.473 -8.909 -27.332 1.00 84.81 191 ARG A CA 1
ATOM 1403 C C . ARG A 1 191 ? 5.708 -9.664 -26.864 1.00 84.81 191 ARG A C 1
ATOM 1405 O O . ARG A 1 191 ? 5.613 -10.844 -26.548 1.00 84.81 191 ARG A O 1
ATOM 1412 N N . PHE A 1 192 ? 6.857 -9.003 -26.845 1.00 87.38 192 PHE A N 1
ATOM 1413 C CA . PHE A 1 192 ? 8.125 -9.624 -26.510 1.00 87.38 192 PHE A CA 1
ATOM 1414 C C . PHE A 1 192 ? 8.840 -8.805 -25.447 1.00 87.38 192 PHE A C 1
ATOM 1416 O O . PHE A 1 192 ? 8.952 -7.588 -25.564 1.00 87.38 192 PHE A O 1
ATOM 1423 N N . ILE A 1 193 ? 9.313 -9.501 -24.422 1.00 86.56 193 ILE A N 1
ATOM 1424 C CA . ILE A 1 193 ? 10.229 -8.978 -23.416 1.00 86.56 193 ILE A CA 1
ATOM 1425 C C . ILE A 1 193 ? 11.601 -9.527 -23.785 1.00 86.56 193 ILE A C 1
ATOM 1427 O O . ILE A 1 193 ? 11.765 -10.747 -23.857 1.00 86.56 193 ILE A O 1
ATOM 1431 N N . ASP A 1 194 ? 12.560 -8.645 -24.051 1.00 86.88 194 ASP A N 1
ATOM 1432 C CA . ASP A 1 194 ? 13.950 -9.059 -24.217 1.00 86.88 194 ASP A CA 1
ATOM 1433 C C . ASP A 1 194 ? 14.518 -9.440 -22.847 1.00 86.88 194 ASP A C 1
ATOM 1435 O O . ASP A 1 194 ? 14.441 -8.659 -21.900 1.00 86.88 194 ASP A O 1
ATOM 1439 N N . LEU A 1 195 ? 15.014 -10.669 -22.741 1.00 84.62 195 LEU A N 1
ATOM 1440 C CA . LEU A 1 195 ? 15.645 -11.241 -21.553 1.00 84.62 195 LEU A CA 1
ATOM 1441 C C . LEU A 1 195 ? 17.109 -11.605 -21.833 1.00 84.62 195 LEU A C 1
ATOM 1443 O O . LEU A 1 195 ? 17.705 -12.370 -21.072 1.00 84.62 195 LEU A O 1
ATOM 1447 N N . THR A 1 196 ? 17.668 -11.139 -22.950 1.00 83.69 196 THR A N 1
ATOM 1448 C CA . THR A 1 196 ? 19.020 -11.481 -23.383 1.00 83.69 196 THR A CA 1
ATOM 1449 C C . THR A 1 196 ? 20.037 -10.837 -22.439 1.00 83.69 196 THR A C 1
ATOM 1451 O O . THR A 1 196 ? 20.103 -9.609 -22.363 1.00 83.69 196 THR A O 1
ATOM 1454 N N . PRO A 1 197 ? 20.861 -11.624 -21.718 1.00 76.44 197 PRO A N 1
ATOM 1455 C CA . PRO A 1 197 ? 21.922 -11.056 -20.895 1.00 76.44 197 PRO A CA 1
ATOM 1456 C C . PRO A 1 197 ? 22.965 -10.339 -21.769 1.00 76.44 197 PRO A C 1
ATOM 1458 O O . PRO A 1 197 ? 23.186 -10.763 -22.909 1.00 76.44 197 PRO A O 1
ATOM 1461 N N . PRO A 1 198 ? 23.679 -9.320 -21.255 1.00 73.94 198 PRO A N 1
ATOM 1462 C CA . PRO A 1 198 ? 24.771 -8.681 -21.988 1.00 73.94 198 PRO A CA 1
ATOM 1463 C C . PRO A 1 198 ? 25.820 -9.707 -22.454 1.00 73.94 198 PRO A C 1
ATOM 1465 O O . PRO A 1 198 ? 26.442 -10.381 -21.637 1.00 73.94 198 PRO A O 1
ATOM 1468 N N . GLY A 1 199 ? 25.996 -9.858 -23.773 1.00 75.19 199 GLY A N 1
ATOM 1469 C CA . GLY A 1 199 ? 26.915 -10.844 -24.369 1.00 75.19 199 GLY A CA 1
ATOM 1470 C C . GLY A 1 199 ? 26.486 -12.316 -24.229 1.00 75.19 199 GLY A C 1
ATOM 1471 O O . GLY A 1 199 ? 27.275 -13.210 -24.530 1.00 75.19 199 GLY A O 1
ATOM 1472 N N . GLY A 1 200 ? 25.263 -12.576 -23.759 1.00 81.25 200 GLY A N 1
ATOM 1473 C CA . GLY A 1 200 ? 24.713 -13.913 -23.544 1.00 81.25 200 GLY A CA 1
ATOM 1474 C C . GLY A 1 200 ? 23.990 -14.502 -24.758 1.00 81.25 200 GLY A C 1
ATOM 1475 O O . GLY A 1 200 ? 23.906 -13.908 -25.831 1.00 81.25 200 GLY A O 1
ATOM 1476 N N . THR A 1 201 ? 23.438 -15.706 -24.581 1.00 87.62 201 THR A N 1
ATOM 1477 C CA . THR A 1 201 ? 22.579 -16.345 -25.590 1.00 87.62 201 THR A CA 1
ATOM 1478 C C . THR A 1 201 ? 21.259 -15.575 -25.730 1.00 87.62 201 THR A C 1
ATOM 1480 O O . THR A 1 201 ? 20.649 -15.276 -24.699 1.00 87.62 201 THR A O 1
ATOM 1483 N N . PRO A 1 202 ? 20.779 -15.298 -26.962 1.00 92.12 202 PRO A N 1
ATOM 1484 C CA . PRO A 1 202 ? 19.493 -14.642 -27.185 1.00 92.12 202 PRO A CA 1
ATOM 1485 C C . PRO A 1 202 ? 18.351 -15.330 -26.436 1.00 92.12 202 PRO A C 1
ATOM 1487 O O . PRO A 1 202 ? 18.173 -16.549 -26.532 1.00 92.12 202 PRO A O 1
ATOM 1490 N N . CYS A 1 203 ? 17.573 -14.547 -25.693 1.00 90.44 203 CYS A N 1
ATOM 1491 C CA . CYS A 1 203 ? 16.417 -15.043 -24.963 1.00 90.44 203 CYS A CA 1
ATOM 1492 C C . CYS A 1 203 ? 15.313 -13.989 -24.947 1.00 90.44 203 CYS A C 1
ATOM 1494 O O . CYS A 1 203 ? 15.498 -12.900 -24.421 1.00 90.44 203 CYS A O 1
ATOM 1496 N N . GLY A 1 204 ? 14.149 -14.321 -25.497 1.00 91.06 204 GLY A N 1
ATOM 1497 C CA . GLY A 1 204 ? 12.947 -13.496 -25.401 1.00 91.06 204 GLY A CA 1
ATOM 1498 C C . GLY A 1 204 ? 11.860 -14.198 -24.599 1.00 91.06 204 GLY A C 1
ATOM 1499 O O . GLY A 1 204 ? 11.861 -15.422 -24.484 1.00 91.06 204 GLY A O 1
ATOM 1500 N N . ALA A 1 205 ? 10.900 -13.445 -24.073 1.00 91.25 205 ALA A N 1
ATOM 1501 C CA . ALA A 1 205 ? 9.654 -13.996 -23.552 1.00 91.25 205 ALA A CA 1
ATOM 1502 C C . ALA A 1 205 ? 8.444 -13.435 -24.296 1.00 91.25 205 ALA A C 1
ATOM 1504 O O . ALA A 1 205 ? 8.304 -12.221 -24.433 1.00 91.25 205 ALA A O 1
ATOM 1505 N N . TYR A 1 206 ? 7.561 -14.323 -24.755 1.00 92.12 206 TYR A N 1
ATOM 1506 C CA . TYR A 1 206 ? 6.317 -13.947 -25.417 1.00 92.12 206 TYR A CA 1
ATOM 1507 C C . TYR A 1 206 ? 5.207 -13.670 -24.404 1.00 92.12 206 TYR A C 1
ATOM 1509 O O . TYR A 1 206 ? 4.903 -14.513 -23.558 1.00 92.12 206 TYR A O 1
ATOM 1517 N N . ILE A 1 207 ? 4.568 -12.510 -24.526 1.00 90.88 207 ILE A N 1
ATOM 1518 C CA . ILE A 1 207 ? 3.400 -12.115 -23.742 1.00 90.88 207 ILE A CA 1
ATOM 1519 C C . ILE A 1 207 ? 2.145 -12.635 -24.449 1.00 90.88 207 ILE A C 1
ATOM 1521 O O . ILE A 1 207 ? 1.708 -12.072 -25.455 1.00 90.88 207 ILE A O 1
ATOM 1525 N N . ALA A 1 208 ? 1.557 -13.702 -23.906 1.00 84.31 208 ALA A N 1
ATOM 1526 C CA . ALA A 1 208 ? 0.338 -14.295 -24.458 1.00 84.31 208 ALA A CA 1
ATOM 1527 C C . ALA A 1 208 ? -0.889 -13.389 -24.267 1.00 84.31 208 ALA A C 1
ATOM 1529 O O . ALA A 1 208 ? -1.694 -13.225 -25.183 1.00 84.31 208 ALA A O 1
ATOM 1530 N N . ASP A 1 209 ? -0.993 -12.770 -23.093 1.00 86.12 209 ASP A N 1
ATOM 1531 C CA . ASP A 1 209 ? -2.069 -11.856 -22.727 1.00 86.12 209 ASP A CA 1
ATOM 1532 C C . ASP A 1 209 ? -1.482 -10.461 -22.473 1.00 86.12 209 ASP A C 1
ATOM 1534 O O . ASP A 1 209 ? -0.889 -10.197 -21.426 1.00 86.12 209 ASP A O 1
ATOM 1538 N N . ASN A 1 210 ? -1.590 -9.586 -23.476 1.00 84.69 210 ASN A N 1
ATOM 1539 C CA . ASN A 1 210 ? -0.951 -8.270 -23.487 1.00 84.69 210 ASN A CA 1
ATOM 1540 C C . ASN A 1 210 ? -1.923 -7.108 -23.247 1.00 84.69 210 ASN A C 1
ATOM 1542 O O . ASN A 1 210 ? -1.549 -5.960 -23.471 1.00 84.69 210 ASN A O 1
ATOM 1546 N N . GLN A 1 211 ? -3.165 -7.378 -22.840 1.00 90.62 211 GLN A N 1
ATOM 1547 C CA . GLN A 1 211 ? -4.168 -6.339 -22.590 1.00 90.62 211 GLN A CA 1
ATOM 1548 C C . GLN A 1 211 ? -5.006 -6.663 -21.355 1.00 90.62 211 GLN A C 1
ATOM 1550 O O . GLN A 1 211 ? -5.092 -7.813 -20.938 1.00 90.62 211 GLN A O 1
ATOM 1555 N N . GLY A 1 212 ? -5.629 -5.662 -20.745 1.00 92.12 212 GLY A N 1
ATOM 1556 C CA . GLY A 1 212 ? -6.553 -5.875 -19.636 1.00 92.12 212 GLY A CA 1
ATOM 1557 C C . GLY A 1 212 ? -6.805 -4.605 -18.845 1.00 92.12 212 GLY A C 1
ATOM 1558 O O . GLY A 1 212 ? -6.541 -3.504 -19.317 1.00 92.12 212 GLY A O 1
ATOM 1559 N N . THR A 1 213 ? -7.285 -4.767 -17.618 1.00 95.00 213 THR A N 1
ATOM 1560 C CA . THR A 1 213 ? -7.464 -3.671 -16.663 1.00 95.00 213 THR A CA 1
ATOM 1561 C C . THR A 1 213 ? -6.605 -3.943 -15.444 1.00 95.00 213 THR A C 1
ATOM 1563 O O . THR A 1 213 ? -6.524 -5.084 -14.978 1.00 95.00 213 THR A O 1
ATOM 1566 N N . TYR A 1 214 ? -5.912 -2.916 -14.953 1.00 96.81 214 TYR A N 1
ATOM 1567 C CA . TYR A 1 214 ? -5.215 -3.031 -13.679 1.00 96.81 214 TYR A CA 1
ATOM 1568 C C . TYR A 1 214 ? -6.223 -3.324 -12.557 1.00 96.81 214 TYR A C 1
ATOM 1570 O O . TYR A 1 214 ? -7.422 -3.082 -12.679 1.00 96.81 214 TYR A O 1
ATOM 1578 N N . SER A 1 215 ? -5.747 -3.891 -11.458 1.00 97.00 215 SER A N 1
ATOM 1579 C CA . SER A 1 215 ? -6.584 -4.231 -10.303 1.00 97.00 215 SER A CA 1
ATOM 1580 C C . SER A 1 215 ? -5.744 -4.233 -9.027 1.00 97.00 215 SER A C 1
ATOM 1582 O O . SER A 1 215 ? -4.516 -4.215 -9.126 1.00 97.00 215 SER A O 1
ATOM 1584 N N . PRO A 1 216 ? -6.345 -4.326 -7.826 1.00 96.81 216 PRO A N 1
ATOM 1585 C CA . PRO A 1 216 ? -5.571 -4.483 -6.596 1.00 96.81 216 PRO A CA 1
ATOM 1586 C C . PRO A 1 216 ? -4.609 -5.677 -6.645 1.00 96.81 216 PRO A C 1
ATOM 1588 O O . PRO A 1 216 ? -3.499 -5.589 -6.139 1.00 96.81 216 PRO A O 1
ATOM 1591 N N . THR A 1 217 ? -5.002 -6.770 -7.305 1.00 96.50 217 THR A N 1
ATOM 1592 C CA . THR A 1 217 ? -4.203 -7.999 -7.457 1.00 96.50 217 THR A CA 1
ATOM 1593 C C . THR A 1 217 ? -3.329 -8.021 -8.711 1.00 96.50 217 THR A C 1
ATOM 1595 O O . THR A 1 217 ? -2.607 -8.985 -8.929 1.00 96.50 217 THR A O 1
ATOM 1598 N N . TYR A 1 218 ? -3.402 -6.994 -9.557 1.00 96.56 218 TYR A N 1
ATOM 1599 C CA . TYR A 1 218 ? -2.519 -6.796 -10.705 1.00 96.56 218 TYR A CA 1
ATOM 1600 C C . TYR A 1 218 ? -2.368 -5.290 -10.976 1.00 96.56 218 TYR A C 1
ATOM 1602 O O . TYR A 1 218 ? -2.917 -4.773 -11.953 1.00 96.56 218 TYR A O 1
ATOM 1610 N N . PRO A 1 219 ? -1.714 -4.542 -10.069 1.00 96.19 219 PRO A N 1
ATOM 1611 C CA . PRO A 1 219 ? -1.674 -3.082 -10.132 1.00 96.19 219 PRO A CA 1
ATOM 1612 C C . PRO A 1 219 ? -0.581 -2.564 -11.069 1.00 96.19 219 PRO A C 1
ATOM 1614 O O . PRO A 1 219 ? -0.588 -1.387 -11.411 1.00 96.19 219 PRO A O 1
ATOM 1617 N N . ILE A 1 220 ? 0.356 -3.422 -11.467 1.00 95.12 220 ILE A N 1
ATOM 1618 C CA . ILE A 1 220 ? 1.503 -3.115 -12.318 1.00 95.12 220 ILE A CA 1
ATOM 1619 C C . ILE A 1 220 ? 1.641 -4.210 -13.375 1.00 95.12 220 ILE A C 1
ATOM 1621 O O . ILE A 1 220 ? 1.345 -5.373 -13.111 1.00 95.12 220 ILE A O 1
ATOM 1625 N N . SER A 1 221 ? 2.080 -3.841 -14.582 1.00 92.50 221 SER A N 1
ATOM 1626 C CA . SER A 1 221 ? 2.331 -4.811 -15.650 1.00 92.50 221 SER A CA 1
ATOM 1627 C C . SER A 1 221 ? 3.558 -5.645 -15.291 1.00 92.50 221 SER A C 1
ATOM 1629 O O . SER A 1 221 ? 4.699 -5.193 -15.437 1.00 92.50 221 SER A O 1
ATOM 1631 N N . SER A 1 222 ? 3.324 -6.861 -14.816 1.00 93.06 222 SER A N 1
ATOM 1632 C CA . SER A 1 222 ? 4.361 -7.794 -14.390 1.00 93.06 222 SER A CA 1
ATOM 1633 C C . SER A 1 222 ? 4.067 -9.227 -14.814 1.00 93.06 222 SER A C 1
ATOM 1635 O O . SER A 1 222 ? 2.908 -9.627 -14.972 1.00 93.06 222 SER A O 1
ATOM 1637 N N . PHE A 1 223 ? 5.126 -10.009 -15.021 1.00 91.12 223 PHE A N 1
ATOM 1638 C CA . PHE A 1 223 ? 5.022 -11.361 -15.561 1.00 91.12 223 PHE A CA 1
ATOM 1639 C C . PHE A 1 223 ? 6.009 -12.315 -14.885 1.00 91.12 223 PHE A C 1
ATOM 1641 O O . PHE A 1 223 ? 7.157 -11.953 -14.640 1.00 91.12 223 PHE A O 1
ATOM 1648 N N . ASN A 1 224 ? 5.578 -13.554 -14.654 1.00 89.75 224 ASN A N 1
ATOM 1649 C CA . ASN A 1 224 ? 6.469 -14.674 -14.382 1.00 89.75 224 ASN A CA 1
ATOM 1650 C C . ASN A 1 224 ? 6.923 -15.268 -15.722 1.00 89.75 224 ASN A C 1
ATOM 1652 O O . ASN A 1 224 ? 6.105 -15.512 -16.614 1.00 89.75 224 ASN A O 1
ATOM 1656 N N . MET A 1 225 ? 8.221 -15.538 -15.840 1.00 88.88 225 MET A N 1
ATOM 1657 C CA . MET A 1 225 ? 8.803 -16.165 -17.025 1.00 88.88 225 MET A CA 1
ATOM 1658 C C . MET A 1 225 ? 8.874 -17.675 -16.828 1.00 88.88 225 MET A C 1
ATOM 1660 O O . MET A 1 225 ? 9.432 -18.151 -15.842 1.00 88.88 225 MET A O 1
ATOM 1664 N N . THR A 1 226 ? 8.338 -18.432 -17.779 1.00 89.38 226 THR A N 1
ATOM 1665 C CA . THR A 1 226 ? 8.349 -19.902 -17.764 1.00 89.38 226 THR A CA 1
ATOM 1666 C C . THR A 1 226 ? 8.932 -20.452 -19.065 1.00 89.38 226 THR A C 1
ATOM 1668 O O . THR A 1 226 ? 8.906 -19.786 -20.101 1.00 89.38 226 THR A O 1
ATOM 1671 N N . GLY A 1 227 ? 9.487 -21.664 -19.016 1.00 90.50 227 GLY A N 1
ATOM 1672 C CA . GLY A 1 227 ? 10.139 -22.306 -20.161 1.00 90.50 227 GLY A CA 1
ATOM 1673 C C . GLY A 1 227 ? 11.639 -22.008 -20.278 1.00 90.50 227 GLY A C 1
ATOM 1674 O O . GLY A 1 227 ? 12.276 -21.510 -19.346 1.00 90.50 227 GLY A O 1
ATOM 1675 N N . VAL A 1 228 ? 12.205 -22.339 -21.439 1.00 91.81 228 VAL A N 1
ATOM 1676 C CA . VAL A 1 228 ? 13.647 -22.279 -21.730 1.00 91.81 228 VAL A CA 1
ATOM 1677 C C . VAL A 1 228 ? 13.940 -21.288 -22.857 1.00 91.81 228 VAL A C 1
ATOM 1679 O O . VAL A 1 228 ? 13.099 -21.047 -23.717 1.00 91.81 228 VAL A O 1
ATOM 1682 N N . CYS A 1 229 ? 15.135 -20.698 -22.859 1.00 90.44 229 CYS A N 1
ATOM 1683 C CA . CYS A 1 229 ? 15.598 -19.895 -23.995 1.00 90.44 229 CYS A CA 1
ATOM 1684 C C . CYS A 1 229 ? 15.726 -20.790 -25.255 1.00 90.44 229 CYS A C 1
ATOM 1686 O O . CYS A 1 229 ? 15.958 -21.992 -25.108 1.00 90.44 229 CYS A O 1
ATOM 1688 N N . PRO A 1 230 ? 15.568 -20.257 -26.484 1.00 92.38 230 PRO A N 1
ATOM 1689 C CA . PRO A 1 230 ? 15.564 -18.834 -26.842 1.00 92.38 230 PRO A CA 1
ATOM 1690 C C . PRO A 1 230 ? 14.208 -18.128 -26.698 1.00 92.38 230 PRO A C 1
ATOM 1692 O O . PRO A 1 230 ? 14.168 -16.903 -26.777 1.00 92.38 230 PRO A O 1
ATOM 1695 N N . LEU A 1 231 ? 13.109 -18.857 -26.469 1.00 94.06 231 LEU A N 1
ATOM 1696 C CA . LEU A 1 231 ? 11.777 -18.268 -26.321 1.00 94.06 231 LEU A CA 1
ATOM 1697 C C . LEU A 1 231 ? 11.036 -18.834 -25.104 1.00 94.06 231 LEU A C 1
ATOM 1699 O O . LEU A 1 231 ? 10.572 -19.971 -25.104 1.00 94.06 231 LEU A O 1
ATOM 1703 N N . LYS A 1 232 ? 10.884 -17.991 -24.087 1.00 93.69 232 LYS A N 1
ATOM 1704 C CA . LYS A 1 232 ? 10.079 -18.228 -22.888 1.00 93.69 232 LYS A CA 1
ATOM 1705 C C . LYS A 1 232 ? 8.642 -17.738 -23.075 1.00 93.69 232 LYS A C 1
ATOM 1707 O O . LYS A 1 232 ? 8.330 -16.989 -23.999 1.00 93.69 232 LYS A O 1
ATOM 1712 N N . THR A 1 233 ? 7.769 -18.120 -22.150 1.00 92.31 233 THR A N 1
ATOM 1713 C CA . THR A 1 233 ? 6.406 -17.580 -22.034 1.00 92.31 233 THR A CA 1
ATOM 1714 C C . THR A 1 233 ? 6.315 -16.652 -20.827 1.00 92.31 233 THR A C 1
ATOM 1716 O O . THR A 1 233 ? 6.702 -17.038 -19.722 1.00 92.31 233 THR A O 1
ATOM 1719 N N . ALA A 1 234 ? 5.786 -15.447 -21.036 1.00 91.88 234 ALA A N 1
ATOM 1720 C CA . ALA A 1 234 ? 5.478 -14.474 -19.996 1.00 91.88 234 ALA A CA 1
ATOM 1721 C C . ALA A 1 234 ? 4.003 -14.603 -19.585 1.00 91.88 234 ALA A C 1
ATOM 1723 O O . ALA A 1 234 ? 3.095 -14.352 -20.381 1.00 91.88 234 ALA A O 1
ATOM 1724 N N . VAL A 1 235 ? 3.763 -14.988 -18.331 1.00 91.06 235 VAL A N 1
ATOM 1725 C CA . VAL A 1 235 ? 2.419 -15.135 -17.748 1.00 91.06 235 VAL A CA 1
ATOM 1726 C C . VAL A 1 235 ? 2.203 -14.030 -16.725 1.00 91.06 235 VAL A C 1
ATOM 1728 O O . VAL A 1 235 ? 3.068 -13.829 -15.874 1.00 91.06 235 VAL A O 1
ATOM 1731 N N . LYS A 1 236 ? 1.077 -13.306 -16.797 1.00 91.75 236 LYS A N 1
ATOM 1732 C CA . LYS A 1 236 ? 0.768 -12.211 -15.862 1.00 91.75 236 LYS A CA 1
ATOM 1733 C C . LYS A 1 236 ? 0.913 -12.695 -14.423 1.00 91.75 236 LYS A C 1
ATOM 1735 O O . LYS A 1 236 ? 0.343 -13.719 -14.055 1.00 91.75 236 LYS A O 1
ATOM 1740 N N . ALA A 1 237 ? 1.681 -11.967 -13.622 1.00 92.38 237 ALA A N 1
ATOM 1741 C CA . ALA A 1 237 ? 1.925 -12.350 -12.242 1.00 92.38 237 ALA A CA 1
ATOM 1742 C C . ALA A 1 237 ? 2.153 -11.140 -11.348 1.00 92.38 237 ALA A C 1
ATOM 1744 O O . ALA A 1 237 ? 2.975 -10.280 -11.653 1.00 92.38 237 ALA A O 1
ATOM 1745 N N . PHE A 1 238 ? 1.463 -11.131 -10.216 1.00 95.25 238 PHE A N 1
ATOM 1746 C CA . PHE A 1 238 ? 1.698 -10.245 -9.086 1.00 95.25 238 PHE A CA 1
ATOM 1747 C C . PHE A 1 238 ? 1.384 -11.058 -7.827 1.00 95.25 238 PHE A C 1
ATOM 1749 O O . PHE A 1 238 ? 0.226 -11.323 -7.508 1.00 95.25 238 PHE A O 1
ATOM 1756 N N . ASN A 1 239 ? 2.423 -11.590 -7.188 1.00 94.69 239 ASN A N 1
ATOM 1757 C CA . ASN A 1 239 ? 2.274 -12.673 -6.221 1.00 94.69 239 ASN A CA 1
ATOM 1758 C C . ASN A 1 239 ? 2.152 -12.083 -4.814 1.00 94.69 239 ASN A C 1
ATOM 1760 O O . ASN A 1 239 ? 3.163 -11.704 -4.231 1.00 94.69 239 ASN A O 1
ATOM 1764 N N . PHE A 1 240 ? 0.933 -11.979 -4.285 1.00 95.38 240 PHE A N 1
ATOM 1765 C CA . PHE A 1 240 ? 0.672 -11.479 -2.933 1.00 95.38 240 PHE A CA 1
ATOM 1766 C C . PHE A 1 240 ? 0.682 -12.613 -1.904 1.00 95.38 240 PHE A C 1
ATOM 1768 O O . PHE A 1 240 ? -0.011 -13.615 -2.083 1.00 95.38 240 PHE A O 1
ATOM 1775 N N . ASN A 1 241 ? 1.423 -12.434 -0.810 1.00 93.19 241 ASN A N 1
ATOM 1776 C CA . ASN A 1 241 ? 1.399 -13.321 0.343 1.00 93.19 241 ASN A CA 1
ATOM 1777 C C . ASN A 1 241 ? 0.598 -12.675 1.492 1.00 93.19 241 ASN A C 1
ATOM 1779 O O . ASN A 1 241 ? 1.138 -11.848 2.237 1.00 93.19 241 ASN A O 1
ATOM 1783 N N . PRO A 1 242 ? -0.674 -13.064 1.691 1.00 91.50 242 PRO A N 1
ATOM 1784 C CA . PRO A 1 242 ? -1.519 -12.492 2.737 1.00 91.50 242 PRO A CA 1
ATOM 1785 C C . PRO A 1 242 ? -1.084 -12.867 4.160 1.00 91.50 242 PRO A C 1
ATOM 1787 O O . PRO A 1 242 ? -1.562 -12.251 5.107 1.00 91.50 242 PRO A O 1
ATOM 1790 N N . ALA A 1 243 ? -0.205 -13.860 4.337 1.00 88.62 243 ALA A N 1
ATOM 1791 C CA . ALA A 1 243 ? 0.303 -14.231 5.658 1.00 88.62 243 ALA A CA 1
ATOM 1792 C C . ALA A 1 243 ? 1.448 -13.320 6.125 1.00 88.62 243 ALA A C 1
ATOM 1794 O O . ALA A 1 243 ? 1.645 -13.160 7.326 1.00 88.62 243 ALA A O 1
ATOM 1795 N N . LEU A 1 244 ? 2.197 -12.735 5.184 1.00 86.88 244 LEU A N 1
ATOM 1796 C CA . LEU A 1 244 ? 3.354 -11.880 5.474 1.00 86.88 244 LEU A CA 1
ATOM 1797 C C . LEU A 1 244 ? 3.110 -10.403 5.153 1.00 86.88 244 LEU A C 1
ATOM 1799 O O . LEU A 1 244 ? 3.912 -9.562 5.541 1.00 86.88 244 LEU A O 1
ATOM 1803 N N . GLY A 1 245 ? 2.042 -10.079 4.419 1.00 91.44 245 GLY A N 1
ATOM 1804 C CA . GLY A 1 245 ? 1.792 -8.709 3.974 1.00 91.44 245 GLY A CA 1
ATOM 1805 C C . GLY A 1 245 ? 2.814 -8.230 2.945 1.00 91.44 245 GLY A C 1
ATOM 1806 O O . GLY A 1 245 ? 3.167 -7.055 2.932 1.00 91.44 245 GLY A O 1
ATOM 1807 N N . ASN A 1 246 ? 3.312 -9.129 2.092 1.00 92.06 246 ASN A N 1
ATOM 1808 C CA . ASN A 1 246 ? 4.273 -8.797 1.044 1.00 92.06 246 ASN A CA 1
ATOM 1809 C C . ASN A 1 246 ? 3.740 -9.177 -0.345 1.00 92.06 246 ASN A C 1
ATOM 1811 O O . ASN A 1 246 ? 2.810 -9.974 -0.483 1.00 92.06 246 ASN A O 1
ATOM 1815 N N . PHE A 1 247 ? 4.309 -8.581 -1.386 1.00 93.94 247 PHE A N 1
ATOM 1816 C CA . PHE A 1 247 ? 4.016 -8.932 -2.768 1.00 93.94 247 PHE A CA 1
ATOM 1817 C C . PHE A 1 247 ? 5.284 -8.945 -3.616 1.00 93.94 247 PHE A C 1
ATOM 1819 O O . PHE A 1 247 ? 6.159 -8.094 -3.459 1.00 93.94 247 PHE A O 1
ATOM 1826 N N . THR A 1 248 ? 5.351 -9.903 -4.541 1.00 93.12 248 THR A N 1
ATOM 1827 C CA . THR A 1 248 ? 6.507 -10.145 -5.410 1.00 93.12 248 THR A CA 1
ATOM 1828 C C . THR A 1 248 ? 6.121 -10.061 -6.885 1.00 93.12 248 THR A C 1
ATOM 1830 O O . THR A 1 248 ? 5.174 -10.719 -7.331 1.00 93.12 248 THR A O 1
ATOM 1833 N N . PHE A 1 249 ? 6.859 -9.263 -7.656 1.00 94.12 249 PHE A N 1
ATOM 1834 C CA . PHE A 1 249 ? 6.560 -8.950 -9.055 1.00 94.12 249 PHE A CA 1
ATOM 1835 C C . PHE A 1 249 ? 7.820 -8.560 -9.838 1.00 94.12 249 PHE A C 1
ATOM 1837 O O . PHE A 1 249 ? 8.810 -8.127 -9.259 1.00 94.12 249 PHE A O 1
ATOM 1844 N N . THR A 1 250 ? 7.756 -8.664 -11.166 1.00 91.50 250 THR A N 1
ATOM 1845 C CA . THR A 1 250 ? 8.820 -8.240 -12.091 1.00 91.50 250 THR A CA 1
ATOM 1846 C C . THR A 1 250 ? 8.244 -7.214 -13.068 1.00 91.50 250 THR A C 1
ATOM 1848 O O . THR A 1 250 ? 7.466 -7.608 -13.943 1.00 91.50 250 THR A O 1
ATOM 1851 N N . PRO A 1 251 ? 8.556 -5.910 -12.932 1.00 92.00 251 PRO A N 1
ATOM 1852 C CA . PRO A 1 251 ? 8.055 -4.879 -13.836 1.00 92.00 251 PRO A CA 1
ATOM 1853 C C . PRO A 1 251 ? 8.484 -5.145 -15.278 1.00 92.00 251 PRO A C 1
ATOM 1855 O O . PRO A 1 251 ? 9.636 -5.475 -15.542 1.00 92.00 251 PRO A O 1
ATOM 1858 N N . SER A 1 252 ? 7.565 -4.961 -16.218 1.00 88.25 252 SER A N 1
ATOM 1859 C CA . SER A 1 252 ? 7.790 -5.252 -17.645 1.00 88.25 252 SER A CA 1
ATOM 1860 C C . SER A 1 252 ? 7.751 -4.028 -18.546 1.00 88.25 252 SER A C 1
ATOM 1862 O O . SER A 1 252 ? 7.880 -4.157 -19.761 1.00 88.25 252 SER A O 1
ATOM 1864 N N . TYR A 1 253 ? 7.588 -2.843 -17.963 1.00 88.50 253 TYR A N 1
ATOM 1865 C CA . TYR A 1 253 ? 7.521 -1.595 -18.703 1.00 88.50 253 TYR A CA 1
ATOM 1866 C C . TYR A 1 253 ? 8.295 -0.491 -17.985 1.00 88.50 253 TYR A C 1
ATOM 1868 O O . TYR A 1 253 ? 8.217 -0.370 -16.762 1.00 88.50 253 TYR A O 1
ATOM 1876 N N . TYR A 1 254 ? 9.017 0.308 -18.765 1.00 90.38 254 TYR A N 1
ATOM 1877 C CA . TYR A 1 254 ? 9.686 1.525 -18.332 1.00 90.38 254 TYR A CA 1
ATOM 1878 C C . TYR A 1 254 ? 9.670 2.544 -19.475 1.00 90.38 254 TYR A C 1
ATOM 1880 O O . TYR A 1 254 ? 9.936 2.212 -20.629 1.00 90.38 254 TYR A O 1
ATOM 1888 N N . ASN A 1 255 ? 9.358 3.792 -19.144 1.00 90.81 255 ASN A N 1
ATOM 1889 C CA . ASN A 1 255 ? 9.378 4.928 -20.050 1.00 90.81 255 ASN A CA 1
ATOM 1890 C C . ASN A 1 255 ? 10.602 5.807 -19.748 1.00 90.81 255 ASN A C 1
ATOM 1892 O O . ASN A 1 255 ? 10.820 6.199 -18.603 1.00 90.81 255 ASN A O 1
ATOM 1896 N N . THR A 1 256 ? 11.382 6.149 -20.771 1.00 89.81 256 THR A N 1
ATOM 1897 C CA . THR A 1 256 ? 12.639 6.904 -20.628 1.00 89.81 256 THR A CA 1
ATOM 1898 C C . THR A 1 256 ? 12.448 8.394 -20.334 1.00 89.81 256 THR A C 1
ATOM 1900 O O . THR A 1 256 ? 13.415 9.078 -19.993 1.00 89.81 256 THR A O 1
ATOM 1903 N N . ALA A 1 257 ? 11.226 8.927 -20.442 1.00 88.69 257 ALA A N 1
ATOM 1904 C CA . ALA A 1 257 ? 10.949 10.322 -20.134 1.00 88.69 257 ALA A CA 1
ATOM 1905 C C . ALA A 1 257 ? 11.209 10.628 -18.650 1.00 88.69 257 ALA A C 1
ATOM 1907 O O . ALA A 1 257 ? 10.775 9.909 -17.741 1.00 88.69 257 ALA A O 1
ATOM 1908 N N . VAL A 1 258 ? 11.898 11.744 -18.402 1.00 82.25 258 VAL A N 1
ATOM 1909 C CA . VAL A 1 258 ? 12.210 12.211 -17.048 1.00 82.25 258 VAL A CA 1
ATOM 1910 C C . VAL A 1 258 ? 10.913 12.415 -16.267 1.00 82.25 258 VAL A C 1
ATOM 1912 O O . VAL A 1 258 ? 10.001 13.102 -16.718 1.00 82.25 258 VAL A O 1
ATOM 1915 N N . ASN A 1 259 ? 10.845 11.817 -15.076 1.00 81.31 259 ASN A N 1
ATOM 1916 C CA . ASN A 1 259 ? 9.701 11.909 -14.169 1.00 81.31 259 ASN A CA 1
ATOM 1917 C C . ASN A 1 259 ? 8.352 11.441 -14.764 1.00 81.31 259 ASN A C 1
ATOM 1919 O O . ASN A 1 259 ? 7.296 11.917 -14.342 1.00 81.31 259 ASN A O 1
ATOM 1923 N N . SER A 1 260 ? 8.379 10.495 -15.710 1.00 89.06 260 SER A N 1
ATOM 1924 C CA . SER A 1 260 ? 7.175 9.966 -16.361 1.00 89.06 260 SER A CA 1
ATOM 1925 C C . SER A 1 260 ? 6.144 9.411 -15.368 1.00 89.06 260 SER A C 1
ATOM 1927 O O . SER A 1 260 ? 6.474 8.635 -14.468 1.00 89.06 260 SER A O 1
ATOM 1929 N N . ALA A 1 261 ? 4.874 9.775 -15.564 1.00 90.38 261 ALA A N 1
ATOM 1930 C CA . ALA A 1 261 ? 3.740 9.201 -14.835 1.00 90.38 261 ALA A CA 1
ATOM 1931 C C . ALA A 1 261 ? 3.557 7.702 -15.130 1.00 90.38 261 ALA A C 1
ATOM 1933 O O . ALA A 1 261 ? 3.127 6.953 -14.255 1.00 90.38 261 ALA A O 1
ATOM 1934 N N . GLU A 1 262 ? 3.959 7.253 -16.323 1.00 92.56 262 GLU A N 1
ATOM 1935 C CA . GLU A 1 262 ? 3.859 5.856 -16.769 1.00 92.56 262 GLU A CA 1
ATOM 1936 C C . GLU A 1 262 ? 4.822 4.909 -16.023 1.00 92.56 262 GLU A C 1
ATOM 1938 O O . GLU A 1 262 ? 4.732 3.685 -16.130 1.00 92.56 262 GLU A O 1
ATOM 1943 N N . ASN A 1 263 ? 5.735 5.476 -15.229 1.00 93.44 263 ASN A N 1
ATOM 1944 C CA . ASN A 1 263 ? 6.653 4.739 -14.364 1.00 93.44 263 ASN A CA 1
ATOM 1945 C C . ASN A 1 263 ? 6.174 4.657 -12.908 1.00 93.44 263 ASN A C 1
ATOM 1947 O O . ASN A 1 263 ? 6.859 4.064 -12.079 1.00 93.44 263 ASN A O 1
ATOM 1951 N N . LYS A 1 264 ? 5.037 5.271 -12.567 1.00 93.12 264 LYS A N 1
ATOM 1952 C CA . LYS A 1 264 ? 4.525 5.360 -11.193 1.00 93.12 264 LYS A CA 1
ATOM 1953 C C . LYS A 1 264 ? 3.240 4.552 -11.081 1.00 93.12 264 LYS A C 1
ATOM 1955 O O . LYS A 1 264 ? 2.337 4.725 -11.893 1.00 93.12 264 LYS A O 1
ATOM 1960 N N . TYR A 1 265 ? 3.139 3.701 -10.069 1.00 95.50 265 TYR A N 1
ATOM 1961 C CA . TYR A 1 265 ? 2.016 2.785 -9.873 1.00 95.50 265 TYR A CA 1
ATOM 1962 C C . TYR A 1 265 ? 1.527 2.863 -8.434 1.00 95.50 265 TYR A C 1
ATOM 1964 O O . TYR A 1 265 ? 2.334 2.858 -7.510 1.00 95.50 265 TYR A O 1
ATOM 1972 N N . VAL A 1 266 ? 0.213 2.893 -8.232 1.00 94.88 266 VAL A N 1
ATOM 1973 C CA . VAL A 1 266 ? -0.384 2.859 -6.892 1.00 94.88 266 VAL A CA 1
ATOM 1974 C C . VAL A 1 266 ? -0.735 1.431 -6.488 1.00 94.88 266 VAL A C 1
ATOM 1976 O O . VAL A 1 266 ? -1.431 0.724 -7.219 1.00 94.88 266 VAL A O 1
ATOM 1979 N N . VAL A 1 267 ? -0.288 1.018 -5.305 1.00 96.19 267 VAL A N 1
ATOM 1980 C CA . VAL A 1 267 ? -0.625 -0.265 -4.676 1.00 96.19 267 VAL A CA 1
ATOM 1981 C C . VAL A 1 267 ? -1.112 0.020 -3.264 1.00 96.19 267 VAL A C 1
ATOM 1983 O O . VAL A 1 267 ? -0.406 0.666 -2.495 1.00 96.19 267 VAL A O 1
ATOM 1986 N N . VAL A 1 268 ? -2.302 -0.459 -2.900 1.00 95.62 268 VAL A N 1
ATOM 1987 C CA . VAL A 1 268 ? -2.842 -0.234 -1.554 1.00 95.62 268 VAL A CA 1
ATOM 1988 C C . VAL A 1 268 ? -2.809 -1.520 -0.750 1.00 95.62 268 VAL A C 1
ATOM 1990 O O . VAL A 1 268 ? -3.487 -2.489 -1.091 1.00 95.62 268 VAL A O 1
ATOM 1993 N N . GLY A 1 269 ? -2.035 -1.503 0.332 1.00 95.50 269 GLY A N 1
ATOM 1994 C CA . GLY A 1 269 ? -2.059 -2.536 1.361 1.00 95.50 269 GLY A CA 1
ATOM 1995 C C . GLY A 1 269 ? -3.098 -2.202 2.428 1.00 95.50 269 GLY A C 1
ATOM 1996 O O . GLY A 1 269 ? -3.243 -1.044 2.817 1.00 95.50 269 GLY A O 1
ATOM 1997 N N . GLN A 1 270 ? -3.830 -3.202 2.904 1.00 96.25 270 GLN A N 1
ATOM 1998 C CA . GLN A 1 270 ? -4.762 -3.085 4.021 1.00 96.25 270 GLN A CA 1
ATOM 1999 C C . GLN A 1 270 ? -4.399 -4.108 5.092 1.00 96.25 270 GLN A C 1
ATOM 2001 O O . GLN A 1 270 ? -4.194 -5.283 4.787 1.00 96.25 270 GLN A O 1
ATOM 2006 N N . VAL A 1 271 ? -4.378 -3.664 6.346 1.00 96.81 271 VAL A N 1
ATOM 2007 C CA . VAL A 1 271 ? -4.178 -4.513 7.522 1.00 96.81 271 VAL A CA 1
ATOM 2008 C C . VAL A 1 271 ? -5.428 -4.431 8.381 1.00 96.81 271 VAL A C 1
ATOM 2010 O O . VAL A 1 271 ? -5.874 -3.341 8.734 1.00 96.81 271 VAL A O 1
ATOM 2013 N N . THR A 1 272 ? -6.029 -5.580 8.676 1.00 97.12 272 THR A N 1
ATOM 2014 C CA . THR A 1 272 ? -7.187 -5.697 9.571 1.00 97.12 272 THR A CA 1
ATOM 2015 C C . THR A 1 272 ? -6.780 -6.396 10.855 1.00 97.12 272 THR A C 1
ATOM 2017 O O . THR A 1 272 ? -6.138 -7.443 10.808 1.00 97.12 272 THR A O 1
ATOM 2020 N N . GLU A 1 273 ? -7.189 -5.828 11.983 1.00 96.62 273 GLU A N 1
ATOM 2021 C CA . GLU A 1 273 ? -6.857 -6.308 13.321 1.00 96.62 273 GLU A CA 1
ATOM 2022 C C . GLU A 1 273 ? -8.023 -7.090 13.919 1.00 96.62 273 GLU A C 1
ATOM 2024 O O . GLU A 1 273 ? -9.181 -6.650 13.870 1.00 96.62 273 GLU A O 1
ATOM 2029 N N . TYR A 1 274 ? -7.705 -8.239 14.514 1.00 96.75 274 TYR A N 1
ATOM 2030 C CA . TYR A 1 274 ? -8.651 -9.100 15.207 1.00 96.75 274 TYR A CA 1
ATOM 2031 C C . TYR A 1 274 ? -8.185 -9.413 16.625 1.00 96.75 274 TYR A C 1
ATOM 2033 O O . TYR A 1 274 ? -7.185 -10.105 16.826 1.00 96.75 274 TYR A O 1
ATOM 2041 N N . ARG A 1 275 ? -8.992 -9.012 17.606 1.00 95.75 275 ARG A N 1
ATOM 2042 C CA . ARG A 1 275 ? -8.745 -9.277 19.021 1.00 95.75 275 ARG A CA 1
ATOM 2043 C C . ARG A 1 275 ? -9.463 -10.523 19.491 1.00 95.75 275 ARG A C 1
ATOM 2045 O O . ARG A 1 275 ? -10.669 -10.679 19.284 1.00 95.75 275 ARG A O 1
ATOM 2052 N N . ARG A 1 276 ? -8.734 -11.412 20.162 1.00 95.62 276 ARG A N 1
ATOM 2053 C CA . ARG A 1 276 ? -9.290 -12.642 20.733 1.00 95.62 276 ARG A CA 1
ATOM 2054 C C . ARG A 1 276 ? -9.851 -12.370 22.128 1.00 95.62 276 ARG A C 1
ATOM 2056 O O . ARG A 1 276 ? -9.091 -12.192 23.072 1.00 95.62 276 ARG A O 1
ATOM 2063 N N . LEU A 1 277 ? -11.175 -12.397 22.274 1.00 94.44 277 LEU A N 1
ATOM 2064 C CA . LEU A 1 277 ? -11.867 -12.202 23.556 1.00 94.44 277 LEU A CA 1
ATOM 2065 C C . LEU A 1 277 ? -12.944 -13.267 23.787 1.00 94.44 277 LEU A C 1
ATOM 2067 O O . LEU A 1 277 ? -13.467 -13.840 22.827 1.00 94.44 277 LEU A O 1
ATOM 2071 N N . PRO A 1 278 ? -13.321 -13.541 25.046 1.00 94.62 278 PRO A N 1
ATOM 2072 C CA . PRO A 1 278 ? -14.475 -14.380 25.337 1.00 94.62 278 PRO A CA 1
ATOM 2073 C C . PRO A 1 278 ? -15.758 -13.784 24.743 1.00 94.62 278 PRO A C 1
ATOM 2075 O O . PRO A 1 278 ? -16.006 -12.577 24.806 1.00 94.62 278 PRO A O 1
ATOM 2078 N N . ASN A 1 279 ? -16.589 -14.632 24.146 1.00 92.69 279 ASN A N 1
ATOM 2079 C CA . ASN A 1 279 ? -17.966 -14.279 23.811 1.00 92.69 279 ASN A CA 1
ATOM 2080 C C . ASN A 1 279 ? -18.894 -14.437 25.030 1.00 92.69 279 ASN A C 1
ATOM 2082 O O . ASN A 1 279 ? -18.445 -14.807 26.113 1.00 92.69 279 ASN A O 1
ATOM 2086 N N . ALA A 1 280 ? -20.197 -14.207 24.845 1.00 88.25 280 ALA A N 1
ATOM 2087 C CA . ALA A 1 280 ? -21.200 -14.329 25.910 1.00 88.25 280 ALA A CA 1
ATOM 2088 C C . ALA A 1 280 ? -21.240 -15.717 26.591 1.00 88.25 280 ALA A C 1
ATOM 2090 O O . ALA A 1 280 ? -21.685 -15.833 27.726 1.00 88.25 280 ALA A O 1
ATOM 2091 N N . THR A 1 281 ? -20.748 -16.766 25.921 1.00 90.94 281 THR A N 1
ATOM 2092 C CA . THR A 1 281 ? -20.653 -18.139 26.455 1.00 90.94 281 THR A CA 1
ATOM 2093 C C . THR A 1 281 ? -19.284 -18.463 27.068 1.00 90.94 281 THR A C 1
ATOM 2095 O O . THR A 1 281 ? -19.015 -19.610 27.406 1.00 90.94 281 THR A O 1
ATOM 2098 N N . GLY A 1 282 ? -18.378 -17.484 27.163 1.00 90.69 282 GLY A N 1
ATOM 2099 C CA . GLY A 1 282 ? -17.003 -17.672 27.636 1.00 90.69 282 GLY A CA 1
ATOM 2100 C C . GLY A 1 282 ? -16.043 -18.272 26.598 1.00 90.69 282 GLY A C 1
ATOM 2101 O O . GLY A 1 282 ? -14.851 -18.410 26.870 1.00 90.69 282 GLY A O 1
ATOM 2102 N N . LYS A 1 283 ? -16.514 -18.602 25.387 1.00 94.19 283 LYS A N 1
ATOM 2103 C CA . LYS A 1 283 ? -15.682 -19.186 24.326 1.00 94.19 283 LYS A CA 1
ATOM 2104 C C . LYS A 1 283 ? -14.820 -18.106 23.649 1.00 94.19 283 LYS A C 1
ATOM 2106 O O . LYS A 1 283 ? -15.371 -17.090 23.213 1.00 94.19 283 LYS A O 1
ATOM 2111 N N . PRO A 1 284 ? -13.499 -18.320 23.477 1.00 94.50 284 PRO A N 1
ATOM 2112 C CA . PRO A 1 284 ? -12.639 -17.384 22.757 1.00 94.50 284 PRO A CA 1
ATOM 2113 C C . PRO A 1 284 ? -13.107 -17.184 21.312 1.00 94.50 284 PRO A C 1
ATOM 2115 O O . PRO A 1 284 ? -13.266 -18.151 20.568 1.00 94.50 284 PRO A O 1
ATOM 2118 N N . THR A 1 285 ? -13.319 -15.930 20.927 1.00 95.62 285 THR A N 1
ATOM 2119 C CA . THR A 1 285 ? -13.792 -15.501 19.605 1.00 95.62 285 THR A CA 1
ATOM 2120 C C . THR A 1 285 ? -12.955 -14.310 19.140 1.00 95.62 285 THR A C 1
ATOM 2122 O O . THR A 1 285 ? -12.533 -13.495 19.958 1.00 95.62 285 THR A O 1
ATOM 2125 N N . TYR A 1 286 ? -12.689 -14.220 17.839 1.00 96.12 286 TYR A N 1
ATOM 2126 C CA . TYR A 1 286 ? -11.985 -13.087 17.243 1.00 96.12 286 TYR A CA 1
ATOM 2127 C C . TYR A 1 286 ? -12.982 -12.000 16.846 1.00 96.12 286 TYR A C 1
ATOM 2129 O O . TYR A 1 286 ? -13.906 -12.258 16.076 1.00 96.12 286 TYR A O 1
ATOM 2137 N N . TYR A 1 287 ? -12.781 -10.791 17.355 1.00 96.81 287 TYR A N 1
ATOM 2138 C CA . TYR A 1 287 ? -13.559 -9.611 16.994 1.00 96.81 287 TYR A CA 1
ATOM 2139 C C . TYR A 1 287 ? -12.687 -8.669 16.184 1.00 96.81 287 TYR A C 1
ATOM 2141 O O . TYR A 1 287 ? -11.557 -8.395 16.576 1.00 96.81 287 TYR A O 1
ATOM 2149 N N . LYS A 1 288 ? -13.210 -8.154 15.072 1.00 97.12 288 LYS A N 1
ATOM 2150 C CA . LYS A 1 288 ? -12.545 -7.082 14.332 1.00 97.12 288 LYS A CA 1
ATOM 2151 C C . LYS A 1 288 ? -12.485 -5.834 15.215 1.00 97.12 288 LYS A C 1
ATOM 2153 O O . LYS A 1 288 ? -13.535 -5.376 15.671 1.00 97.12 288 LYS A O 1
ATOM 2158 N N . VAL A 1 289 ? -11.288 -5.292 15.413 1.00 97.00 289 VAL A N 1
ATOM 2159 C CA . VAL A 1 289 ? -11.053 -4.102 16.252 1.00 97.00 289 VAL A CA 1
ATOM 2160 C C . VAL A 1 289 ? -10.575 -2.896 15.461 1.00 97.00 289 VAL A C 1
ATOM 2162 O O . VAL A 1 289 ? -10.807 -1.766 15.876 1.00 97.00 289 VAL A O 1
ATOM 2165 N N . GLY A 1 290 ? -9.977 -3.111 14.290 1.00 96.06 290 GLY A N 1
ATOM 2166 C CA . GLY A 1 290 ? -9.426 -2.015 13.512 1.00 96.06 290 GLY A CA 1
ATOM 2167 C C . GLY A 1 290 ? -9.101 -2.383 12.075 1.00 96.06 290 GLY A C 1
ATOM 2168 O O . GLY A 1 290 ? -9.080 -3.552 11.673 1.00 96.06 290 GLY A O 1
ATOM 2169 N N . THR A 1 291 ? -8.904 -1.364 11.249 1.00 96.56 291 THR A N 1
ATOM 2170 C CA . THR A 1 291 ? -8.359 -1.504 9.899 1.00 96.56 291 THR A CA 1
ATOM 2171 C C . THR A 1 291 ? -7.544 -0.271 9.555 1.00 96.56 291 THR A C 1
ATOM 2173 O O . THR A 1 291 ? -8.034 0.846 9.698 1.00 96.56 291 THR A O 1
ATOM 2176 N N . VAL A 1 292 ? -6.335 -0.468 9.040 1.00 95.19 292 VAL A N 1
ATOM 2177 C CA . VAL A 1 292 ? -5.496 0.597 8.483 1.00 95.19 292 VAL A CA 1
ATOM 2178 C C . VAL A 1 292 ? -5.164 0.294 7.030 1.00 95.19 292 VAL A C 1
ATOM 2180 O O . VAL A 1 292 ? -5.070 -0.864 6.620 1.00 95.19 292 VAL A O 1
ATOM 2183 N N . ARG A 1 293 ? -4.979 1.345 6.233 1.00 93.75 293 ARG A N 1
ATOM 2184 C CA . ARG A 1 293 ? -4.639 1.258 4.809 1.00 93.75 293 ARG A CA 1
ATOM 2185 C C . ARG A 1 293 ? -3.355 2.027 4.538 1.00 93.75 293 ARG A C 1
ATOM 2187 O O . ARG A 1 293 ? -3.085 3.032 5.190 1.00 93.75 293 ARG A O 1
ATOM 2194 N N . ARG A 1 294 ? -2.575 1.565 3.567 1.00 90.88 294 ARG A N 1
ATOM 2195 C CA . ARG A 1 294 ? -1.345 2.208 3.105 1.00 90.88 294 ARG A CA 1
ATOM 2196 C C . ARG A 1 294 ? -1.397 2.368 1.601 1.00 90.88 294 ARG A C 1
ATOM 2198 O O . ARG A 1 294 ? -1.296 1.381 0.880 1.00 90.88 294 ARG A O 1
ATOM 2205 N N . ASP A 1 295 ? -1.565 3.603 1.148 1.00 91.75 295 ASP A N 1
ATOM 2206 C CA . ASP A 1 295 ? -1.445 3.970 -0.263 1.00 91.75 295 ASP A CA 1
ATOM 2207 C C . ASP A 1 295 ? 0.054 4.083 -0.593 1.00 91.75 295 ASP A C 1
ATOM 2209 O O . ASP A 1 295 ? 0.745 4.967 -0.083 1.00 91.75 295 ASP A O 1
ATOM 2213 N N . MET A 1 296 ? 0.587 3.108 -1.334 1.00 92.31 296 MET A N 1
ATOM 2214 C CA . MET A 1 296 ? 2.001 3.032 -1.713 1.00 92.31 296 MET A CA 1
ATOM 2215 C C . MET A 1 296 ? 2.166 3.408 -3.181 1.00 92.31 296 MET A C 1
ATOM 2217 O O . MET A 1 296 ? 1.372 2.994 -4.027 1.00 92.31 296 MET A O 1
ATOM 2221 N N . MET A 1 297 ? 3.243 4.125 -3.501 1.00 91.25 297 MET A N 1
ATOM 2222 C CA . MET A 1 297 ? 3.592 4.479 -4.876 1.00 91.25 297 MET A CA 1
ATOM 2223 C C . MET A 1 297 ? 4.862 3.747 -5.304 1.00 91.25 297 MET A C 1
ATOM 2225 O O . MET A 1 297 ? 5.969 4.141 -4.960 1.00 91.25 297 MET A O 1
ATOM 2229 N N . VAL A 1 298 ? 4.719 2.698 -6.101 1.00 94.19 298 VAL A N 1
ATOM 2230 C CA . VAL A 1 298 ? 5.851 1.980 -6.692 1.00 94.19 298 VAL A CA 1
ATOM 2231 C C . VAL A 1 298 ? 6.378 2.772 -7.888 1.00 94.19 298 VAL A C 1
ATOM 2233 O O . VAL A 1 298 ? 5.614 3.105 -8.796 1.00 94.19 298 VAL A O 1
ATOM 2236 N N . VAL A 1 299 ? 7.679 3.063 -7.904 1.00 92.62 299 VAL A N 1
ATOM 2237 C CA . VAL A 1 299 ? 8.349 3.782 -8.997 1.00 92.62 299 VAL A CA 1
ATOM 2238 C C . VAL A 1 299 ? 9.276 2.827 -9.738 1.00 92.62 299 VAL A C 1
ATOM 2240 O O . VAL A 1 299 ? 10.234 2.320 -9.161 1.00 92.62 299 VAL A O 1
ATOM 2243 N N . VAL A 1 300 ? 9.013 2.589 -11.022 1.00 92.88 300 VAL A N 1
ATOM 2244 C CA . VAL A 1 300 ? 9.878 1.779 -11.885 1.00 92.88 300 VAL A CA 1
ATOM 2245 C C . VAL A 1 300 ? 10.988 2.649 -12.463 1.00 92.88 300 VAL A C 1
ATOM 2247 O O . VAL A 1 300 ? 10.726 3.706 -13.039 1.00 92.88 300 VAL A O 1
ATOM 2250 N N . ILE A 1 301 ? 12.229 2.197 -12.327 1.00 89.50 301 ILE A N 1
ATOM 2251 C CA . ILE A 1 301 ? 13.413 2.859 -12.874 1.00 89.50 301 ILE A CA 1
ATOM 2252 C C . ILE A 1 301 ? 14.219 1.908 -13.751 1.00 89.50 301 ILE A C 1
ATOM 2254 O O . ILE A 1 301 ? 14.189 0.692 -13.565 1.00 89.50 301 ILE A O 1
ATOM 2258 N N . ASP A 1 302 ? 14.977 2.476 -14.682 1.00 87.31 302 ASP A N 1
ATOM 2259 C CA . ASP A 1 302 ? 16.019 1.742 -15.384 1.00 87.31 302 ASP A CA 1
ATOM 2260 C C . ASP A 1 302 ? 17.281 1.682 -14.517 1.00 87.31 302 ASP A C 1
ATOM 2262 O O . ASP A 1 302 ? 17.919 2.700 -14.227 1.00 87.31 302 ASP A O 1
ATOM 2266 N N . CYS A 1 303 ? 17.614 0.472 -14.076 1.00 83.31 303 CYS A N 1
ATOM 2267 C CA . CYS A 1 303 ? 18.809 0.202 -13.287 1.00 83.31 303 CYS A CA 1
ATOM 2268 C C . CYS A 1 303 ? 20.034 -0.101 -14.158 1.00 83.31 303 CYS A C 1
ATOM 2270 O O . CYS A 1 303 ? 21.120 -0.306 -13.621 1.00 83.31 303 CYS A O 1
ATOM 2272 N N . ASN A 1 304 ? 19.907 -0.058 -15.488 1.00 82.31 304 ASN A N 1
ATOM 2273 C CA . ASN A 1 304 ? 20.954 -0.423 -16.434 1.00 82.31 304 ASN A CA 1
ATOM 2274 C C . ASN A 1 304 ? 21.536 -1.804 -16.073 1.00 82.31 304 ASN A C 1
ATOM 2276 O O . ASN A 1 304 ? 20.804 -2.775 -15.906 1.00 82.31 304 ASN A O 1
ATOM 2280 N N . ASN A 1 305 ? 22.855 -1.877 -15.888 1.00 79.88 305 ASN A N 1
ATOM 2281 C CA . ASN A 1 305 ? 23.561 -3.102 -15.522 1.00 79.88 305 ASN A CA 1
ATOM 2282 C C . ASN A 1 305 ? 23.536 -3.399 -14.012 1.00 79.88 305 ASN A C 1
ATOM 2284 O O . ASN A 1 305 ? 24.130 -4.392 -13.592 1.00 79.88 305 ASN A O 1
ATOM 2288 N N . ASN A 1 306 ? 22.913 -2.545 -13.192 1.00 80.50 306 ASN A N 1
ATOM 2289 C CA . ASN A 1 306 ? 22.804 -2.778 -11.758 1.00 80.50 306 ASN A CA 1
ATOM 2290 C C . ASN A 1 306 ? 21.704 -3.802 -11.470 1.00 80.50 306 ASN A C 1
ATOM 2292 O O . ASN A 1 306 ? 20.544 -3.573 -11.821 1.00 80.50 306 ASN A O 1
AT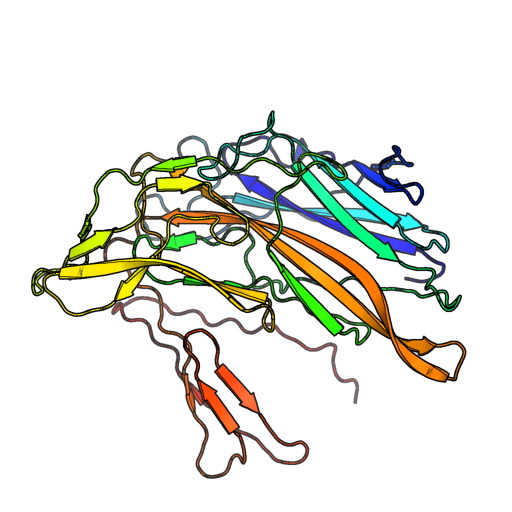OM 2296 N N . ASN A 1 307 ? 22.055 -4.911 -10.830 1.00 81.94 307 ASN A N 1
ATOM 2297 C CA . ASN A 1 307 ? 21.125 -5.952 -10.428 1.00 81.94 307 ASN A CA 1
ATOM 2298 C C . ASN A 1 307 ? 20.791 -5.801 -8.951 1.00 81.94 307 ASN A C 1
ATOM 2300 O O . ASN A 1 307 ? 21.612 -5.409 -8.131 1.00 81.94 307 ASN A O 1
ATOM 2304 N N . GLN A 1 308 ? 19.563 -6.148 -8.596 1.00 80.75 308 GLN A N 1
ATOM 2305 C CA . GLN A 1 308 ? 19.167 -6.144 -7.200 1.00 80.75 308 GLN A CA 1
ATOM 2306 C C . GLN A 1 308 ? 19.952 -7.188 -6.384 1.00 80.75 308 GLN A C 1
ATOM 2308 O O . GLN A 1 308 ? 20.198 -8.294 -6.881 1.00 80.75 308 GLN A O 1
ATOM 2313 N N . PRO A 1 309 ? 20.275 -6.879 -5.112 1.00 83.94 309 PRO A N 1
ATOM 2314 C CA . PRO A 1 309 ? 20.837 -7.852 -4.188 1.00 83.94 309 PRO A CA 1
ATOM 2315 C C . PRO A 1 309 ? 19.977 -9.114 -4.094 1.00 83.94 309 PRO A C 1
ATOM 2317 O O . PRO A 1 309 ? 18.744 -9.054 -4.108 1.00 83.94 309 PRO A O 1
ATOM 2320 N N . GLY A 1 310 ? 20.638 -10.263 -3.960 1.00 79.69 310 GLY A N 1
ATOM 2321 C CA . GLY A 1 310 ? 19.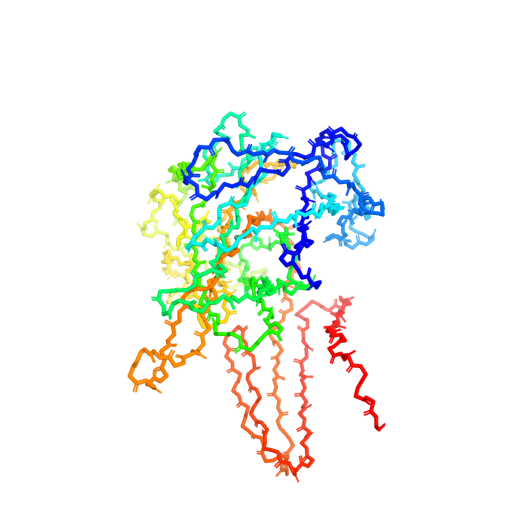955 -11.538 -3.756 1.00 79.69 310 GLY A CA 1
ATOM 2322 C C . GLY A 1 310 ? 19.224 -11.584 -2.406 1.00 79.69 310 GLY A C 1
ATOM 2323 O O . GLY A 1 310 ? 19.645 -10.909 -1.459 1.00 79.69 310 GLY A O 1
ATOM 2324 N N . PRO A 1 311 ? 18.151 -12.390 -2.277 1.00 79.31 311 PRO A N 1
ATOM 2325 C CA . PRO A 1 311 ? 17.466 -12.559 -1.002 1.00 79.31 311 PRO A CA 1
ATOM 2326 C C . PRO A 1 311 ? 18.436 -13.105 0.060 1.00 79.31 311 PRO A C 1
ATOM 2328 O O . PRO A 1 311 ? 19.300 -13.928 -0.258 1.00 79.31 311 PRO A O 1
ATOM 2331 N N . PRO A 1 312 ? 18.313 -12.672 1.328 1.00 83.44 312 PRO A N 1
ATOM 2332 C CA . PRO A 1 312 ? 19.212 -13.111 2.384 1.00 83.44 312 PRO A CA 1
ATOM 2333 C C . PRO A 1 312 ? 19.046 -14.605 2.655 1.00 83.44 312 PRO A C 1
ATOM 2335 O O . PRO A 1 312 ? 17.954 -15.074 2.977 1.00 83.44 312 PRO A O 1
ATOM 2338 N N . ILE A 1 313 ? 20.148 -15.350 2.593 1.00 85.88 313 ILE A N 1
ATOM 2339 C CA . ILE A 1 313 ? 20.146 -16.797 2.819 1.00 85.88 313 ILE A CA 1
ATOM 2340 C C . ILE A 1 313 ? 20.553 -17.075 4.263 1.00 85.88 313 ILE A C 1
ATOM 2342 O O . ILE A 1 313 ? 21.695 -16.832 4.663 1.00 85.88 313 ILE A O 1
ATOM 2346 N N . GLY A 1 314 ? 19.615 -17.601 5.045 1.00 85.25 314 GLY A N 1
ATOM 2347 C CA . GLY A 1 314 ? 19.852 -18.106 6.388 1.00 85.25 314 GLY A CA 1
ATOM 2348 C C . GLY A 1 314 ? 20.472 -19.500 6.360 1.00 85.25 314 GLY A C 1
ATOM 2349 O O . GLY A 1 314 ? 20.068 -20.378 5.597 1.00 85.25 314 GLY A O 1
ATOM 2350 N N . SER A 1 315 ? 21.443 -19.718 7.234 1.00 85.62 315 SER A N 1
ATOM 2351 C CA . SER A 1 315 ? 22.085 -21.009 7.465 1.00 85.62 315 SER A CA 1
ATOM 2352 C C . SER A 1 315 ? 22.306 -21.212 8.961 1.00 85.62 315 SER A C 1
ATOM 2354 O O . SER A 1 315 ? 22.586 -20.261 9.693 1.00 85.62 315 SER A O 1
ATOM 2356 N N . GLY A 1 316 ? 22.111 -22.445 9.422 1.00 73.19 316 GLY A N 1
ATOM 2357 C CA . GLY A 1 316 ? 22.315 -22.822 10.816 1.00 73.19 316 GLY A CA 1
ATOM 2358 C C . GLY A 1 316 ? 23.759 -23.244 11.042 1.00 73.19 316 GLY A C 1
ATOM 2359 O O . GLY A 1 316 ? 24.488 -23.533 10.093 1.00 73.19 316 GLY A O 1
ATOM 2360 N N . PHE A 1 317 ? 24.155 -23.303 12.305 1.00 70.31 317 PHE A N 1
ATOM 2361 C CA . PHE A 1 317 ? 25.369 -23.998 12.716 1.00 70.31 317 PHE A CA 1
ATOM 2362 C C . PHE A 1 317 ? 24.980 -25.403 13.180 1.00 70.31 317 PHE A C 1
ATOM 2364 O O . PHE A 1 317 ? 23.868 -25.588 13.674 1.00 70.31 317 PHE A O 1
ATOM 2371 N N . ASP A 1 318 ? 25.887 -26.379 13.072 1.00 57.50 318 ASP A N 1
ATOM 2372 C CA . ASP A 1 318 ? 25.623 -27.816 13.303 1.00 57.50 318 ASP A CA 1
ATOM 2373 C C . ASP A 1 318 ? 25.017 -28.166 14.687 1.00 57.50 318 ASP A C 1
ATOM 2375 O O . ASP A 1 318 ? 24.656 -29.314 14.937 1.00 57.50 318 ASP A O 1
ATOM 2379 N N . LYS A 1 319 ? 24.890 -27.195 15.605 1.00 58.12 319 LYS A N 1
ATOM 2380 C CA . LYS A 1 319 ? 24.386 -27.364 16.978 1.00 58.12 319 LYS A CA 1
ATOM 2381 C C . LYS A 1 319 ? 23.267 -26.401 17.398 1.00 58.12 319 LYS A C 1
ATOM 2383 O O . LYS A 1 319 ? 22.864 -26.453 18.555 1.00 58.12 319 LYS A O 1
ATOM 2388 N N . SER A 1 320 ? 22.751 -25.526 16.528 1.00 61.38 320 SER A N 1
ATOM 2389 C CA . SER A 1 320 ? 21.849 -24.449 16.984 1.00 61.38 320 SER A CA 1
ATOM 2390 C C . SER A 1 320 ? 20.381 -24.845 17.177 1.00 61.38 320 SER A C 1
ATOM 2392 O O . SER A 1 320 ? 19.593 -24.018 17.623 1.00 61.38 320 SER A O 1
ATOM 2394 N N . GLY A 1 321 ? 19.986 -26.091 16.881 1.00 69.94 321 GLY A N 1
ATOM 2395 C CA . GLY A 1 321 ? 18.618 -26.574 17.131 1.00 69.94 321 GLY A CA 1
ATOM 2396 C C . GLY A 1 321 ? 17.522 -25.797 16.385 1.00 69.94 321 GLY A C 1
ATOM 2397 O O . GLY A 1 321 ? 16.347 -25.908 16.728 1.00 69.94 321 GLY A O 1
ATOM 2398 N N . VAL A 1 322 ? 17.897 -25.006 15.377 1.00 79.56 322 VAL A N 1
ATOM 2399 C CA . VAL A 1 322 ? 16.985 -24.182 14.582 1.00 79.56 322 VAL A CA 1
ATOM 2400 C C . VAL A 1 322 ? 16.476 -24.910 13.360 1.00 79.56 322 VAL A C 1
ATOM 2402 O O . VAL A 1 322 ? 17.202 -25.652 12.700 1.00 79.56 322 VAL A O 1
ATOM 2405 N N . LYS A 1 323 ? 15.237 -24.597 12.992 1.00 83.88 323 LYS A N 1
ATOM 2406 C CA . LYS A 1 323 ? 14.721 -24.883 11.657 1.00 83.88 323 LYS A CA 1
ATOM 2407 C C . LYS A 1 323 ? 14.787 -23.605 10.835 1.00 83.88 323 LYS A C 1
ATOM 2409 O O . LYS A 1 323 ? 14.175 -22.608 11.207 1.00 83.88 323 LYS A O 1
ATOM 2414 N N . ILE A 1 324 ? 15.515 -23.649 9.722 1.00 84.50 324 ILE A N 1
ATOM 2415 C CA . ILE A 1 324 ? 15.613 -22.529 8.785 1.00 84.50 324 ILE A CA 1
ATOM 2416 C C . ILE A 1 324 ? 14.946 -22.925 7.478 1.00 84.50 324 ILE A C 1
ATOM 2418 O O . ILE A 1 324 ? 15.238 -23.983 6.921 1.00 84.50 324 ILE A O 1
ATOM 2422 N N . VAL A 1 325 ? 14.051 -22.072 6.995 1.00 85.25 325 VAL A N 1
ATOM 2423 C CA . VAL A 1 325 ? 13.401 -22.226 5.695 1.00 85.25 325 VAL A CA 1
ATOM 2424 C C . VAL A 1 325 ? 13.671 -20.964 4.892 1.00 85.25 325 VAL A C 1
ATOM 2426 O O . VAL A 1 325 ? 13.078 -19.920 5.152 1.00 85.25 325 VAL A O 1
ATOM 2429 N N . ASN A 1 326 ? 14.576 -21.072 3.921 1.00 83.06 326 ASN A N 1
ATOM 2430 C CA . ASN A 1 326 ? 14.766 -20.045 2.903 1.00 83.06 326 ASN A CA 1
ATOM 2431 C C . ASN A 1 326 ? 13.695 -20.247 1.828 1.00 83.06 326 ASN A C 1
ATOM 2433 O O . ASN A 1 326 ? 13.604 -21.320 1.231 1.00 83.06 326 ASN A O 1
ATOM 2437 N N . SER A 1 327 ? 12.872 -19.234 1.611 1.00 74.38 327 SER A N 1
ATOM 2438 C CA . SER A 1 327 ? 11.901 -19.176 0.519 1.00 74.38 327 SER A CA 1
ATOM 2439 C C . SER A 1 327 ? 12.385 -18.199 -0.557 1.00 74.38 327 SER A C 1
ATOM 2441 O O . SER A 1 327 ? 13.483 -17.653 -0.457 1.00 74.38 327 SER A O 1
ATOM 2443 N N . ARG A 1 328 ? 11.580 -17.995 -1.606 1.00 70.50 328 ARG A N 1
ATOM 2444 C CA . ARG A 1 328 ? 11.903 -17.068 -2.704 1.00 70.50 328 ARG A CA 1
ATOM 2445 C C . ARG A 1 328 ? 12.104 -15.634 -2.205 1.00 70.50 328 ARG A C 1
ATOM 2447 O O . ARG A 1 328 ? 12.968 -14.933 -2.711 1.00 70.50 328 ARG A O 1
ATOM 2454 N N . ASP A 1 329 ? 11.310 -15.223 -1.222 1.00 69.75 329 ASP A N 1
ATOM 2455 C CA . ASP A 1 329 ? 11.134 -13.832 -0.804 1.00 69.75 329 ASP A CA 1
ATOM 2456 C C . ASP A 1 329 ? 11.251 -13.624 0.717 1.00 69.75 329 ASP A C 1
ATOM 2458 O O . ASP A 1 329 ? 11.056 -12.518 1.219 1.00 69.75 329 ASP A O 1
ATOM 2462 N N . SER A 1 330 ? 11.539 -14.675 1.486 1.00 71.44 330 SER A N 1
ATOM 2463 C CA . SER A 1 330 ? 11.633 -14.617 2.951 1.00 71.44 330 SER A CA 1
ATOM 2464 C C . SER A 1 330 ? 12.491 -15.739 3.524 1.00 71.44 330 SER A C 1
ATOM 2466 O O . SER A 1 330 ? 12.543 -16.838 2.971 1.00 71.44 330 SER A O 1
ATOM 2468 N N . THR A 1 331 ? 13.092 -15.499 4.686 1.00 78.88 331 THR A N 1
ATOM 2469 C CA . THR A 1 331 ? 13.835 -16.517 5.435 1.00 78.88 331 THR A CA 1
ATOM 2470 C C . THR A 1 331 ? 13.229 -16.671 6.819 1.00 78.88 331 THR A C 1
ATOM 2472 O O . THR A 1 331 ? 13.272 -15.753 7.635 1.00 78.88 331 THR A O 1
ATOM 2475 N N . PHE A 1 332 ? 12.664 -17.845 7.086 1.00 80.81 332 PHE A N 1
ATOM 2476 C CA . PHE A 1 332 ? 12.062 -18.177 8.370 1.00 80.81 332 PHE A CA 1
ATOM 2477 C C . PHE A 1 332 ? 13.077 -18.877 9.255 1.00 80.81 332 PHE A C 1
ATOM 2479 O O . PHE A 1 332 ? 13.674 -19.873 8.847 1.00 80.81 332 PHE A O 1
ATOM 2486 N N . VAL A 1 333 ? 13.218 -18.389 10.483 1.00 81.94 333 VAL A N 1
ATOM 2487 C CA . VAL A 1 333 ? 14.018 -19.028 11.526 1.00 81.94 333 VAL A CA 1
ATOM 2488 C C . VAL A 1 333 ? 13.093 -19.407 12.670 1.00 81.94 333 VAL A C 1
ATOM 2490 O O . VAL A 1 333 ? 12.485 -18.548 13.300 1.00 81.94 333 VAL A O 1
ATOM 2493 N N . THR A 1 334 ? 12.997 -20.700 12.958 1.00 83.88 334 THR A N 1
ATOM 2494 C CA . THR A 1 334 ? 12.345 -21.204 14.166 1.00 83.88 334 THR A CA 1
ATOM 2495 C C . THR A 1 334 ? 13.417 -21.597 15.169 1.00 83.88 334 THR A C 1
ATOM 2497 O O . THR A 1 334 ? 14.208 -22.502 14.898 1.00 83.88 334 THR A O 1
ATOM 2500 N N . ALA A 1 335 ? 13.421 -20.927 16.318 1.00 80.12 335 ALA A N 1
ATOM 2501 C CA . ALA A 1 335 ? 14.296 -21.206 17.449 1.00 80.12 335 ALA A CA 1
ATOM 2502 C C . ALA A 1 335 ? 13.459 -21.643 18.658 1.00 80.12 335 ALA A C 1
ATOM 2504 O O . ALA A 1 335 ? 12.375 -21.106 18.890 1.00 80.12 335 ALA A O 1
ATOM 2505 N N . TYR A 1 336 ? 13.951 -22.616 19.423 1.00 77.44 336 TYR A N 1
ATOM 2506 C CA . TYR A 1 336 ? 13.291 -23.060 20.650 1.00 77.44 336 TYR A CA 1
ATOM 2507 C C . TYR A 1 336 ? 13.761 -22.222 21.838 1.00 77.44 336 TYR A C 1
ATOM 2509 O O . TYR A 1 336 ? 14.951 -21.936 21.981 1.00 77.44 336 TYR A O 1
ATOM 2517 N N . THR A 1 337 ? 12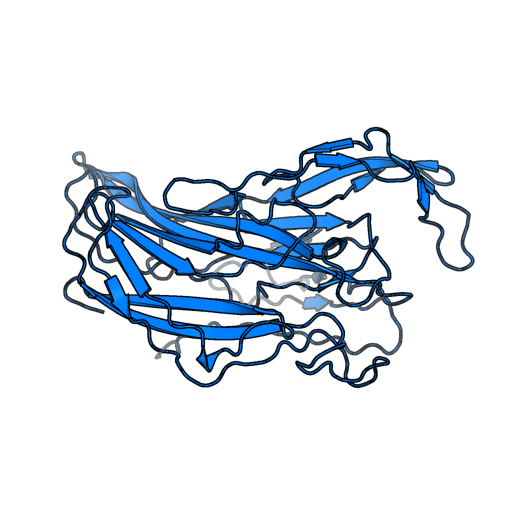.826 -21.853 22.713 1.00 69.00 337 THR A N 1
ATOM 2518 C CA . THR A 1 337 ? 13.147 -21.176 23.973 1.00 69.00 337 THR A CA 1
ATOM 2519 C C . THR A 1 337 ? 14.061 -22.058 24.827 1.00 69.00 337 THR A C 1
ATOM 2521 O O . THR A 1 337 ? 13.931 -23.280 24.805 1.00 69.00 337 THR A O 1
ATOM 2524 N N . CYS A 1 338 ? 14.954 -21.430 25.600 1.00 72.00 338 CYS A N 1
ATOM 2525 C CA . CYS A 1 338 ? 15.897 -22.075 26.531 1.00 72.00 338 CYS A CA 1
ATOM 2526 C C . CYS A 1 338 ? 17.172 -22.692 25.920 1.00 72.00 338 CYS A C 1
ATOM 2528 O O . CYS A 1 338 ? 17.975 -23.228 26.678 1.00 72.00 338 CYS A O 1
ATOM 2530 N N . ASN A 1 339 ? 17.418 -22.552 24.611 1.00 68.88 339 ASN A N 1
ATOM 2531 C CA . ASN A 1 339 ? 18.695 -22.914 23.984 1.00 68.88 339 ASN A CA 1
ATOM 2532 C C . ASN A 1 339 ? 19.369 -21.699 23.338 1.00 68.88 339 ASN A C 1
ATOM 2534 O O . ASN A 1 339 ? 18.710 -20.882 22.692 1.00 68.88 339 ASN A O 1
ATOM 2538 N N . TYR A 1 340 ? 20.699 -21.616 23.452 1.00 72.75 340 TYR A N 1
ATOM 2539 C CA . TYR A 1 340 ? 21.470 -20.687 22.630 1.00 72.75 340 TYR A CA 1
ATOM 2540 C C . TYR A 1 340 ? 21.340 -21.087 21.164 1.00 72.75 340 TYR A C 1
ATOM 2542 O O . TYR A 1 340 ? 21.641 -22.214 20.774 1.00 72.75 340 TYR A O 1
ATOM 2550 N N . THR A 1 341 ? 20.878 -20.135 20.366 1.00 74.50 341 THR A N 1
ATOM 2551 C CA . THR A 1 341 ? 20.653 -20.293 18.939 1.00 74.50 341 THR A CA 1
ATOM 2552 C C . THR A 1 341 ? 21.568 -19.337 18.194 1.00 74.50 341 THR A C 1
ATOM 2554 O O . THR A 1 341 ? 21.568 -18.140 18.468 1.00 74.50 341 THR A O 1
ATOM 2557 N N . GLU A 1 342 ? 22.301 -19.859 17.216 1.00 80.12 342 GLU A N 1
ATOM 2558 C CA . GLU A 1 342 ? 23.069 -19.055 16.272 1.00 80.12 342 GLU A CA 1
ATOM 2559 C C . GLU A 1 342 ? 22.569 -19.311 14.847 1.00 80.12 342 GLU A C 1
ATOM 2561 O O . GLU A 1 342 ? 22.345 -20.461 14.439 1.00 80.12 342 GLU A O 1
ATOM 2566 N N . VAL A 1 343 ? 22.395 -18.225 14.093 1.00 81.81 343 VAL A N 1
ATOM 2567 C CA . VAL A 1 343 ? 22.020 -18.236 12.678 1.00 81.81 343 VAL A CA 1
ATOM 2568 C C . VAL A 1 343 ? 22.938 -17.295 11.922 1.00 81.81 343 VAL A C 1
ATOM 2570 O O . VAL A 1 343 ? 23.171 -16.163 12.337 1.00 81.81 343 VAL A O 1
ATOM 2573 N N . ARG A 1 344 ? 23.435 -17.761 10.780 1.00 86.12 344 ARG A N 1
ATOM 2574 C CA . ARG A 1 344 ? 24.219 -16.961 9.850 1.00 86.12 344 ARG A CA 1
ATOM 2575 C C . ARG A 1 344 ? 23.355 -16.568 8.665 1.00 86.12 344 ARG A C 1
ATOM 2577 O O . ARG A 1 344 ? 22.926 -17.437 7.905 1.00 86.12 344 ARG A O 1
ATOM 2584 N N . PHE A 1 345 ? 23.183 -15.267 8.468 1.00 87.44 345 PHE A N 1
ATOM 2585 C CA . PHE A 1 345 ? 22.588 -14.705 7.259 1.00 87.44 345 PHE A CA 1
ATOM 2586 C C . PHE A 1 345 ? 23.686 -14.268 6.294 1.00 87.44 345 PHE A C 1
ATOM 2588 O O . PHE A 1 345 ? 24.595 -13.528 6.668 1.00 87.44 345 PHE A O 1
ATOM 2595 N N . ARG A 1 346 ? 23.616 -14.750 5.053 1.00 87.12 346 ARG A N 1
ATOM 2596 C CA . ARG A 1 346 ? 24.464 -14.289 3.954 1.00 87.12 346 ARG A CA 1
ATOM 2597 C C . ARG A 1 346 ? 23.664 -13.356 3.064 1.00 87.12 346 ARG A C 1
ATOM 2599 O O . ARG A 1 346 ? 22.604 -13.731 2.571 1.00 87.12 346 ARG A O 1
ATOM 2606 N N . PHE A 1 347 ? 24.216 -12.173 2.854 1.00 86.25 347 PHE A N 1
ATOM 2607 C CA . PHE A 1 347 ? 23.711 -11.173 1.929 1.00 86.25 347 PHE A CA 1
ATOM 2608 C C . PHE A 1 347 ? 24.695 -11.087 0.760 1.00 86.25 347 PHE A C 1
ATOM 2610 O O . PHE A 1 347 ? 25.907 -11.157 0.976 1.00 86.25 347 PHE A O 1
ATOM 2617 N N . SER A 1 348 ? 24.191 -10.987 -0.465 1.00 85.75 348 SER A N 1
ATOM 2618 C CA . SER A 1 348 ? 25.019 -10.984 -1.673 1.00 85.75 348 SER A CA 1
ATOM 2619 C C . SER A 1 348 ? 24.531 -9.938 -2.656 1.00 85.75 348 SER A C 1
ATOM 2621 O O . SER A 1 348 ? 23.327 -9.840 -2.894 1.00 85.75 348 SER A O 1
ATOM 2623 N N . ASP A 1 349 ? 25.475 -9.241 -3.272 1.00 84.19 349 ASP A N 1
ATOM 2624 C CA . ASP A 1 349 ? 25.231 -8.331 -4.380 1.00 84.19 349 ASP A CA 1
ATOM 2625 C C . ASP A 1 349 ? 25.855 -8.924 -5.660 1.00 84.19 349 ASP A C 1
ATOM 2627 O O . ASP A 1 349 ? 27.041 -9.277 -5.638 1.00 84.19 349 ASP A O 1
ATOM 2631 N N . PRO A 1 350 ? 25.084 -9.128 -6.746 1.00 83.56 350 PRO A N 1
ATOM 2632 C CA . PRO A 1 350 ? 25.623 -9.612 -8.015 1.00 83.56 350 PRO A CA 1
ATOM 2633 C C . PRO A 1 350 ? 26.582 -8.630 -8.702 1.00 83.56 350 PRO A C 1
ATOM 2635 O O . PRO A 1 350 ? 27.294 -9.041 -9.619 1.00 83.56 350 PRO A O 1
ATOM 2638 N N . ASN A 1 351 ? 26.597 -7.358 -8.300 1.00 83.31 351 ASN A N 1
ATOM 2639 C CA . ASN A 1 351 ? 27.366 -6.290 -8.918 1.00 83.31 351 ASN A CA 1
ATOM 2640 C C . ASN A 1 351 ? 28.686 -6.049 -8.163 1.00 83.31 351 ASN A C 1
ATOM 2642 O O . ASN A 1 351 ? 28.697 -5.562 -7.030 1.00 83.31 351 ASN A O 1
ATOM 2646 N N . PRO A 1 352 ? 29.847 -6.377 -8.769 1.00 77.31 352 PRO A N 1
ATOM 2647 C CA . PRO A 1 352 ? 31.135 -6.162 -8.122 1.00 77.31 352 PRO A CA 1
ATOM 2648 C C . PRO A 1 352 ? 31.402 -4.669 -7.898 1.00 77.31 352 PRO A C 1
ATOM 2650 O O . PRO A 1 352 ? 31.432 -3.895 -8.852 1.00 77.31 352 PRO A O 1
ATOM 2653 N N . GLY A 1 353 ? 31.665 -4.283 -6.648 1.00 74.69 353 GLY A N 1
ATOM 2654 C CA . GLY A 1 353 ? 31.999 -2.904 -6.271 1.00 74.69 353 GLY A CA 1
ATOM 2655 C C . GLY A 1 353 ? 30.854 -2.114 -5.635 1.00 74.69 353 GLY A C 1
ATOM 2656 O O . GLY A 1 353 ? 31.108 -1.018 -5.133 1.00 74.69 353 GLY A O 1
ATOM 2657 N N . ASP A 1 354 ? 29.644 -2.675 -5.587 1.00 77.88 354 ASP A N 1
ATOM 2658 C CA . ASP A 1 354 ? 28.519 -2.051 -4.895 1.00 77.88 354 ASP A CA 1
ATOM 2659 C C . ASP A 1 354 ? 28.605 -2.235 -3.371 1.00 77.88 354 ASP A C 1
ATOM 2661 O O . ASP A 1 354 ? 29.166 -3.205 -2.849 1.00 77.88 354 ASP A O 1
ATOM 2665 N N . ILE A 1 355 ? 28.072 -1.254 -2.635 1.00 75.44 355 ILE A N 1
ATOM 2666 C CA . ILE A 1 355 ? 28.018 -1.273 -1.171 1.00 75.44 355 ILE A CA 1
ATOM 2667 C C . ILE A 1 355 ? 26.661 -1.818 -0.743 1.00 75.44 355 ILE A C 1
ATOM 2669 O O . ILE A 1 355 ? 25.635 -1.148 -0.873 1.00 75.44 355 ILE A O 1
ATOM 2673 N N . LEU A 1 356 ? 26.672 -3.000 -0.136 1.00 76.94 356 LEU A N 1
ATOM 2674 C CA . LEU A 1 356 ? 25.480 -3.579 0.461 1.00 76.94 356 LEU A CA 1
ATOM 2675 C C . LEU A 1 356 ? 25.302 -3.066 1.893 1.00 76.94 356 LEU A C 1
ATOM 2677 O O . LEU A 1 356 ? 26.119 -3.338 2.772 1.00 76.94 356 LEU A O 1
ATOM 2681 N N . THR A 1 357 ? 24.217 -2.332 2.135 1.00 75.38 357 THR A N 1
ATOM 2682 C CA . THR A 1 357 ? 23.852 -1.870 3.482 1.00 75.38 357 THR A CA 1
ATOM 2683 C C . THR A 1 357 ? 22.766 -2.767 4.054 1.00 75.38 357 THR A C 1
ATOM 2685 O O . THR A 1 357 ? 21.683 -2.879 3.483 1.00 75.38 357 THR A O 1
ATOM 2688 N N . VAL A 1 358 ? 23.037 -3.380 5.205 1.00 76.06 358 VAL A N 1
ATOM 2689 C CA . VAL A 1 358 ? 22.039 -4.131 5.973 1.00 76.06 358 VAL A CA 1
ATOM 2690 C C . VAL A 1 358 ? 21.587 -3.258 7.133 1.00 76.06 358 VAL A C 1
ATOM 2692 O O . VAL A 1 358 ? 22.408 -2.796 7.921 1.00 76.06 358 VAL A O 1
ATOM 2695 N N . SER A 1 359 ? 20.281 -3.037 7.240 1.00 69.12 359 SER A N 1
ATOM 2696 C CA . SER A 1 359 ? 19.678 -2.380 8.397 1.00 69.12 359 SER A CA 1
ATOM 2697 C C . SER A 1 359 ? 18.826 -3.391 9.152 1.00 69.12 359 SER A C 1
ATOM 2699 O O . SER A 1 359 ? 18.133 -4.204 8.547 1.00 69.12 359 SER A O 1
ATOM 2701 N N . TYR A 1 360 ? 18.904 -3.364 10.476 1.00 65.94 360 TYR A N 1
ATOM 2702 C CA . TYR A 1 360 ? 18.024 -4.125 11.353 1.00 65.94 360 TYR A CA 1
ATOM 2703 C C . TYR A 1 360 ? 17.159 -3.127 12.124 1.00 65.94 360 TYR A C 1
ATOM 2705 O O . TYR A 1 360 ? 17.655 -2.063 12.503 1.00 65.94 360 TYR A O 1
ATOM 2713 N N . PRO A 1 361 ? 15.858 -3.397 12.313 1.00 53.94 361 PRO A N 1
ATOM 2714 C CA . PRO A 1 361 ? 15.056 -2.553 13.175 1.00 53.94 361 PRO A CA 1
ATOM 2715 C C . PRO A 1 361 ? 15.504 -2.862 14.601 1.00 53.94 361 PRO A C 1
ATOM 2717 O O . PRO A 1 361 ? 15.514 -4.023 15.008 1.00 53.94 361 PRO A O 1
ATOM 2720 N N . GLU A 1 362 ? 15.925 -1.849 15.352 1.00 50.81 362 GLU A N 1
ATOM 2721 C CA . GLU A 1 362 ? 16.139 -2.007 16.787 1.00 50.81 362 GLU A CA 1
ATOM 2722 C C . GLU A 1 362 ? 14.760 -2.215 17.429 1.00 50.81 362 GLU A C 1
ATOM 2724 O O . GLU A 1 362 ? 14.017 -1.276 17.704 1.00 50.81 362 GLU A O 1
ATOM 2729 N N . LEU A 1 363 ? 14.362 -3.479 17.556 1.00 47.12 363 LEU A N 1
ATOM 2730 C CA . LEU A 1 363 ? 13.169 -3.891 18.279 1.00 47.12 363 LEU A CA 1
ATOM 2731 C C . LEU A 1 363 ? 13.567 -4.113 19.739 1.00 47.12 363 LEU A C 1
ATOM 2733 O O . LEU A 1 363 ? 13.722 -5.256 20.158 1.00 47.12 363 LEU A O 1
ATOM 2737 N N . ASP A 1 364 ? 13.763 -3.045 20.511 1.00 37.19 364 ASP A N 1
ATOM 2738 C CA . ASP A 1 364 ? 13.818 -3.190 21.968 1.00 37.19 364 ASP A CA 1
ATOM 2739 C C . ASP A 1 364 ? 13.119 -2.024 22.686 1.00 37.19 364 ASP A C 1
ATOM 2741 O O . ASP A 1 364 ? 13.657 -0.916 22.762 1.00 37.19 364 ASP A O 1
ATOM 2745 N N . PRO A 1 365 ? 11.931 -2.230 23.283 1.00 41.72 365 PRO A N 1
ATOM 2746 C CA . PRO A 1 365 ? 11.635 -1.567 24.534 1.00 41.72 365 PRO A CA 1
ATOM 2747 C C . PRO A 1 365 ? 12.482 -2.264 25.596 1.00 41.72 365 PRO A C 1
ATOM 2749 O O . PRO A 1 365 ? 12.073 -3.325 26.057 1.00 41.72 365 PRO A O 1
ATOM 2752 N N . GLN A 1 366 ? 13.627 -1.661 25.955 1.00 35.28 366 GLN A N 1
ATOM 2753 C CA . GLN A 1 366 ? 14.561 -2.141 26.984 1.00 35.28 366 GLN A CA 1
ATOM 2754 C C . GLN A 1 366 ? 13.895 -3.143 27.929 1.00 35.28 366 GLN A C 1
ATOM 2756 O O . GLN A 1 366 ? 13.081 -2.739 28.770 1.00 35.28 366 GLN A O 1
ATOM 2761 N N . CYS A 1 367 ? 14.234 -4.430 27.813 1.00 35.06 367 CYS A N 1
ATOM 2762 C CA . CYS A 1 367 ? 13.960 -5.380 28.883 1.00 35.06 367 CYS A CA 1
ATOM 2763 C C . CYS A 1 367 ? 14.609 -4.832 30.162 1.00 35.06 367 CYS A C 1
ATOM 2765 O O . CYS A 1 367 ? 15.799 -5.034 30.413 1.00 35.06 367 CYS A O 1
ATOM 2767 N N . ARG A 1 368 ? 13.836 -4.092 30.967 1.00 33.12 368 ARG A N 1
ATOM 2768 C CA . ARG A 1 368 ? 14.224 -3.724 32.324 1.00 33.12 368 ARG A CA 1
ATOM 2769 C C . ARG A 1 368 ? 14.389 -5.036 33.079 1.00 33.12 368 ARG A C 1
ATOM 2771 O O . ARG A 1 368 ? 13.413 -5.759 33.272 1.00 33.12 368 ARG A O 1
ATOM 2778 N N . ARG A 1 369 ? 15.644 -5.352 33.396 1.00 34.31 369 ARG A N 1
ATOM 2779 C CA . ARG A 1 369 ? 16.007 -6.402 34.347 1.00 34.31 369 ARG A CA 1
ATOM 2780 C C . ARG A 1 369 ? 15.432 -6.107 35.722 1.00 34.31 369 ARG A C 1
ATOM 2782 O O . ARG A 1 369 ? 15.353 -4.904 36.068 1.00 34.31 369 ARG A O 1
#

Radius of gyration: 22.7 Å; chains: 1; bounding box: 54×52×63 Å

Sequence (369 aa):
MGNNQYKVSLTVFRDCGGAAFSTISPKLNFSNSGCATGPGVAMTLIGNPEAGSPYCANTPGGASQCGSGSRTNYQKGTFEATITLPPAAEWIISVALNARPTVANINPGDGDLYYEARLNNLLPNGAQIQNTSAQYQAQDIPIPFVCFQQERTVSFAATEPDGDSLVYALANPLLGCNEPNTYKSYTTVGRFIDLTPPGGTPCGAYIADNQGTYSPTYPISSFNMTGVCPLKTAVKAFNFNPALGNFTFTPSYYNTAVNSAENKYVVVGQVTEYRRLPNATGKPTYYKVGTVRRDMMVVVIDCNNNNQPGPPIGSGFDKSGVKIVNSRDSTFVTAYTCNYTEVRFRFSDPNPGDILTVSYPELDPQCRR